Protein AF-0000000067716300 (afdb_homodimer)

Organism: Corynebacterium glutamicum (strain ATCC 13032 / DSM 20300 / JCM 1318 / BCRC 11384 / CCUG 27702 / LMG 3730 / NBRC 12168 / NCIMB 10025 / NRRL B-2784 / 534) (NCBI:txid196627)

Radius of gyration: 23.46 Å; Cα contacts (8 Å, |Δi|>4): 238; chains: 2; bounding box: 40×111×62 Å

InterPro domains:
  IPR001387 Cro/C1-type, helix-turn-helix domain [PS50943] (33-87)
  IPR001387 Cro/C1-type, helix-turn-helix domain [SM00530] (32-87)
  IPR001387 Cro/C1-type, helix-turn-helix domain [cd00093] (30-87)
  IPR010982 Lambda repressor-like, DNA-binding domain superfamily [G3DSA:1.10.260.40] (23-107)
  IPR010982 Lambda repressor-like, DNA-binding domain superfamily [SSF47413] (23-90)
  IPR050807 Transcriptional regulator/dioxygenase, bacterial-type [PTHR46797] (26-91)

Nearest PDB structures (foldseek):
  3f51-assembly1_A  TM=9.912E-01  e=2.377E-11  Corynebacterium glutamicum
  3f52-assembly1_E  TM=9.642E-01  e=1.691E-10  Corynebacterium glutamicum
  3f52-assembly1_A  TM=9.999E-01  e=1.141E-09  Corynebacterium glutamicum
  2b5a-assembly1_A  TM=9.740E-01  e=2.078E-05  [Bacillus] caldolyticus
  4i6u-assembly1_A  TM=8.929E-01  e=2.794E-04  Enterobacter sp. RFL1396

GO terms:
  GO:0000976 transcription cis-regulatory region binding (F, IPI)
  GO:0001216 DNA-binding transcription activator activity (F, IPI)
  GO:0032993 protein-DNA complex (C, IPI)
  GO:0000976 transcription cis-regulatory region binding (F, IMP)
  GO:0001216 DNA-binding transcription activator activity (F, IMP)
  GO:0032993 protein-DNA complex (C, IMP)
  GO:0045893 positive regulation of DNA-templated transcription (P, IEP)
  GO:0000976 transcription cis-regulatory region binding (F, EXP)
  GO:0001216 DNA-binding transcription activator activity (F, EXP)
  GO:0032993 protein-DNA complex (C, EXP)

Solvent-accessible surface area (backbone atoms only — not comparable to full-atom values): 11847 Å² total; per-residue (Å²): 134,83,76,76,73,70,70,72,72,65,71,74,77,73,70,73,70,78,70,48,80,62,73,45,54,35,38,34,45,10,43,29,51,46,49,53,35,55,76,69,68,48,50,66,60,56,50,14,60,66,44,72,48,51,48,66,58,48,50,34,29,34,66,30,74,36,86,74,51,43,68,54,48,48,40,45,25,51,65,68,75,43,55,62,35,58,42,35,45,49,16,22,49,52,36,47,50,51,31,50,52,46,48,57,68,74,101,134,83,76,76,72,69,69,72,71,67,70,75,77,72,72,70,71,77,69,46,81,63,74,45,53,35,38,34,44,9,44,30,51,45,50,53,36,55,76,69,68,50,49,66,60,58,49,14,58,67,44,72,48,52,48,66,58,48,51,35,28,36,67,30,75,36,84,74,51,45,68,54,49,49,40,46,25,51,65,68,74,42,55,62,34,58,42,36,46,49,16,23,50,50,38,47,50,52,30,50,54,46,48,56,68,74,99

Structure (mmCIF, N/CA/C/O backbone):
data_AF-0000000067716300-model_v1
#
loop_
_entity.id
_entity.type
_entity.pdbx_description
1 polymer 'Predicted transcriptional regulators'
#
loop_
_atom_site.group_PDB
_atom_site.id
_atom_site.type_symbol
_atom_site.label_atom_id
_atom_site.label_alt_id
_atom_site.label_comp_id
_atom_site.label_asym_id
_atom_site.label_entity_id
_atom_site.label_seq_id
_atom_site.pdbx_PDB_ins_code
_atom_site.Cartn_x
_atom_site.Cartn_y
_atom_site.Cartn_z
_atom_site.occupancy
_atom_site.B_iso_or_equiv
_atom_site.auth_seq_id
_atom_site.auth_comp_id
_atom_site.auth_asym_id
_atom_site.auth_atom_id
_atom_site.pdbx_PDB_model_num
ATOM 1 N N . MET A 1 1 ? -2.488 -65.125 -6.297 1 41.66 1 MET A N 1
ATOM 2 C CA . MET A 1 1 ? -2.256 -64.25 -5.191 1 41.66 1 MET A CA 1
ATOM 3 C C . MET A 1 1 ? -2.275 -62.781 -5.676 1 41.66 1 MET A C 1
ATOM 5 O O . MET A 1 1 ? -1.322 -62.312 -6.305 1 41.66 1 MET A O 1
ATOM 9 N N . VAL A 1 2 ? -3.434 -62.312 -6.176 1 49.03 2 VAL A N 1
ATOM 10 C CA . VAL A 1 2 ? -3.68 -61.031 -6.844 1 49.03 2 VAL A CA 1
ATOM 11 C C . VAL A 1 2 ? -3.488 -59.875 -5.859 1 49.03 2 VAL A C 1
ATOM 13 O O . VAL A 1 2 ? -4.086 -59.875 -4.781 1 49.03 2 VAL A O 1
ATOM 16 N N . THR A 1 3 ? -2.234 -59.375 -5.676 1 48.78 3 THR A N 1
ATOM 17 C CA . THR A 1 3 ? -1.93 -58.188 -4.883 1 48.78 3 THR A CA 1
ATOM 18 C C . THR A 1 3 ? -2.789 -57 -5.324 1 48.78 3 THR A C 1
ATOM 20 O O . THR A 1 3 ? -2.773 -56.625 -6.496 1 48.78 3 THR A O 1
ATOM 23 N N . TYR A 1 4 ? -4.039 -56.812 -4.68 1 49.25 4 TYR A N 1
ATOM 24 C CA . TYR A 1 4 ? -4.797 -55.594 -4.836 1 49.25 4 TYR A CA 1
ATOM 25 C C . TYR A 1 4 ? -3.938 -54.375 -4.508 1 49.25 4 TYR A C 1
ATOM 27 O O . TYR A 1 4 ? -3.529 -54.188 -3.359 1 49.25 4 TYR A O 1
ATOM 35 N N . THR A 1 5 ? -2.977 -54.062 -5.391 1 50.53 5 THR A N 1
ATOM 36 C CA . THR A 1 5 ? -2.373 -52.75 -5.211 1 50.53 5 THR A CA 1
ATOM 37 C C . THR A 1 5 ? -3.449 -51.688 -4.992 1 50.53 5 THR A C 1
ATOM 39 O O . THR A 1 5 ? -4.227 -51.375 -5.898 1 50.53 5 THR A O 1
ATOM 42 N N . THR A 1 6 ? -4.133 -51.719 -3.877 1 45.16 6 THR A N 1
ATOM 43 C CA . THR A 1 6 ? -4.957 -50.594 -3.516 1 45.16 6 THR A CA 1
ATOM 44 C C . THR A 1 6 ? -4.23 -49.281 -3.818 1 45.16 6 THR A C 1
ATOM 46 O O . THR A 1 6 ? -3.156 -49 -3.27 1 45.16 6 THR A O 1
ATOM 49 N N . LEU A 1 7 ? -4.164 -48.906 -5.105 1 42.69 7 LEU A N 1
ATOM 50 C CA . LEU A 1 7 ? -3.822 -47.5 -5.375 1 42.69 7 LEU A CA 1
ATOM 51 C C . LEU A 1 7 ? -4.477 -46.562 -4.359 1 42.69 7 LEU A C 1
ATOM 53 O O . LEU A 1 7 ? -5.703 -46.531 -4.238 1 42.69 7 LEU A O 1
ATOM 57 N N . LEU A 1 8 ? -3.959 -46.562 -3.158 1 46.16 8 LEU A N 1
ATOM 58 C CA . LEU A 1 8 ? -4.371 -45.469 -2.289 1 46.16 8 LEU A CA 1
ATOM 59 C C . LEU A 1 8 ? -4.598 -44.188 -3.092 1 46.16 8 LEU A C 1
ATOM 61 O O . LEU A 1 8 ? -3.658 -43.656 -3.682 1 46.16 8 LEU A O 1
ATOM 65 N N . ASP A 1 9 ? -5.691 -44.094 -3.879 1 46.31 9 ASP A N 1
ATOM 66 C CA . ASP A 1 9 ? -6.113 -42.75 -4.332 1 46.31 9 ASP A CA 1
ATOM 67 C C . ASP A 1 9 ? -5.715 -41.688 -3.33 1 46.31 9 ASP A C 1
ATOM 69 O O . ASP A 1 9 ? -6.148 -41.719 -2.176 1 46.31 9 ASP A O 1
ATOM 73 N N . LYS A 1 10 ? -4.469 -41.281 -3.254 1 50.94 10 LYS A N 1
ATOM 74 C CA . LYS A 1 10 ? -4.176 -40.062 -2.504 1 50.94 10 LYS A CA 1
ATOM 75 C C . LYS A 1 10 ? -5.348 -39.094 -2.559 1 50.94 10 LYS A C 1
ATOM 77 O O . LYS A 1 10 ? -5.812 -38.719 -3.643 1 50.94 10 LYS A O 1
ATOM 82 N N . PRO A 1 11 ? -6.227 -38.969 -1.514 1 44 11 PRO A N 1
ATOM 83 C CA . PRO A 1 11 ? -7.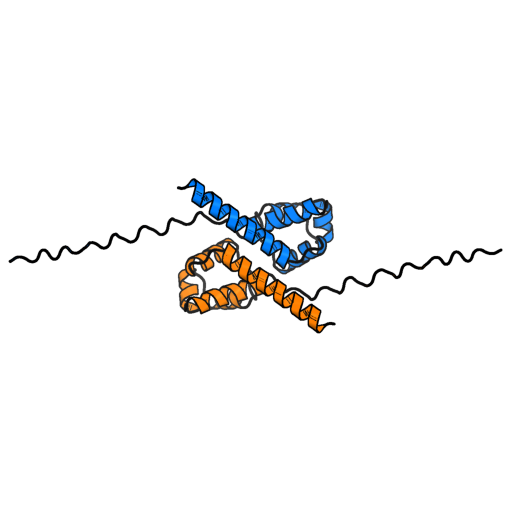223 -37.906 -1.608 1 44 11 PRO A CA 1
ATOM 84 C C . PRO A 1 11 ? -6.699 -36.656 -2.336 1 44 11 PRO A C 1
ATOM 86 O O . PRO A 1 11 ? -5.488 -36.438 -2.354 1 44 11 PRO A O 1
ATOM 89 N N . ILE A 1 12 ? -7.188 -36.344 -3.564 1 44.22 12 ILE A N 1
ATOM 90 C CA . ILE A 1 12 ? -7.023 -35 -4.082 1 44.22 12 ILE A CA 1
ATOM 91 C C . ILE A 1 12 ? -6.824 -34.031 -2.922 1 44.22 12 ILE A C 1
ATOM 93 O O . ILE A 1 12 ? -7.625 -34 -1.984 1 44.22 12 ILE A O 1
ATOM 97 N N . SER A 1 13 ? -5.66 -33.812 -2.414 1 44.62 13 SER A N 1
ATOM 98 C CA . SER A 1 13 ? -5.387 -32.688 -1.53 1 44.62 13 SER A CA 1
ATOM 99 C C . SER A 1 13 ? -6.492 -31.656 -1.615 1 44.62 13 SER A C 1
ATOM 101 O O . SER A 1 13 ? -6.82 -31.172 -2.703 1 44.62 13 SER A O 1
ATOM 103 N N . GLU A 1 14 ? -7.566 -31.594 -0.8 1 44.59 14 GLU A N 1
ATOM 104 C CA . GLU A 1 14 ? -8.586 -30.594 -0.514 1 44.59 14 GLU A CA 1
ATOM 105 C C . GLU A 1 14 ? -8.156 -29.219 -1.012 1 44.59 14 GLU A C 1
ATOM 107 O O . GLU A 1 14 ? -7.012 -28.812 -0.827 1 44.59 14 GLU A O 1
ATOM 112 N N . SER A 1 15 ? -8.734 -28.484 -2.092 1 48 15 SER A N 1
ATOM 113 C CA . SER A 1 15 ? -8.719 -27.125 -2.594 1 48 15 SER A CA 1
ATOM 114 C C . SER A 1 15 ? -8.281 -26.141 -1.511 1 48 15 SER A C 1
ATOM 116 O O . SER A 1 15 ? -8.836 -26.141 -0.411 1 48 15 SER A O 1
ATOM 118 N N . ALA A 1 16 ? -6.996 -25.922 -1.289 1 52 16 ALA A N 1
ATOM 119 C CA . ALA A 1 16 ? -6.691 -24.828 -0.364 1 52 16 ALA A CA 1
ATOM 120 C C . ALA A 1 16 ? -7.871 -23.875 -0.234 1 52 16 ALA A C 1
ATOM 122 O O . ALA A 1 16 ? -8.539 -23.562 -1.223 1 52 16 ALA A O 1
ATOM 123 N N . PRO A 1 17 ? -8.734 -23.984 0.823 1 52.94 17 PRO A N 1
ATOM 124 C CA . PRO A 1 17 ? -9.891 -23.094 0.961 1 52.94 17 PRO A CA 1
ATOM 125 C C . PRO A 1 17 ? -9.695 -21.766 0.24 1 52.94 17 PRO A C 1
ATOM 127 O O . PRO A 1 17 ? -8.586 -21.219 0.224 1 52.94 17 PRO A O 1
ATOM 130 N N . ARG A 1 18 ? -10.469 -21.641 -0.858 1 56.94 18 ARG A N 1
ATOM 131 C CA . ARG A 1 18 ? -10.477 -20.344 -1.548 1 56.94 18 ARG A CA 1
ATOM 132 C C . ARG A 1 18 ? -10.328 -19.203 -0.559 1 56.94 18 ARG A C 1
ATOM 134 O O . ARG A 1 18 ? -11.07 -19.125 0.427 1 56.94 18 ARG A O 1
ATOM 141 N N . LYS A 1 19 ? -9.156 -18.844 -0.363 1 68.62 19 LYS A N 1
ATOM 142 C CA . LYS A 1 19 ? -8.93 -17.734 0.548 1 68.62 19 LYS A CA 1
ATOM 143 C C . LYS A 1 19 ? -9.906 -16.594 0.265 1 68.62 19 LYS A C 1
ATOM 145 O O . LYS A 1 19 ? -10.219 -16.297 -0.893 1 68.62 19 LYS A O 1
ATOM 150 N N . ALA A 1 20 ? -10.742 -16.203 1.208 1 73.12 20 ALA A N 1
ATOM 151 C CA . ALA A 1 20 ? -11.656 -15.062 1.098 1 73.12 20 ALA A CA 1
ATOM 152 C C . ALA A 1 20 ? -11.023 -13.93 0.293 1 73.12 20 ALA A C 1
ATOM 154 O O . ALA A 1 20 ? -9.805 -13.727 0.335 1 73.12 20 ALA A O 1
ATOM 155 N N . PRO A 1 21 ? -11.844 -13.352 -0.506 1 83.19 21 PRO A N 1
ATOM 156 C CA . PRO A 1 21 ? -11.297 -12.242 -1.289 1 83.19 21 PRO A CA 1
ATOM 157 C C . PRO A 1 21 ? -10.734 -11.125 -0.414 1 83.19 21 PRO A C 1
ATOM 159 O O . PRO A 1 21 ? -11.367 -10.727 0.565 1 83.19 21 PRO A O 1
ATOM 162 N N . GLU A 1 22 ? -9.602 -10.852 -0.513 1 89.38 22 GLU A N 1
ATOM 163 C CA . GLU A 1 22 ? -8.961 -9.727 0.166 1 89.38 22 GLU A CA 1
ATOM 164 C C . GLU A 1 22 ? -9.391 -8.398 -0.442 1 89.38 22 GLU A C 1
ATOM 166 O O . GLU A 1 22 ? -9.594 -8.297 -1.654 1 89.38 22 GLU A O 1
ATOM 171 N N . PRO A 1 23 ? -9.57 -7.406 0.44 1 93.56 23 PRO A N 1
ATOM 172 C CA . PRO A 1 23 ? -9.844 -6.082 -0.122 1 93.56 23 PRO A CA 1
ATOM 173 C C . PRO A 1 23 ? -8.727 -5.594 -1.044 1 93.56 23 PRO A C 1
ATOM 175 O O . PRO A 1 23 ? -7.574 -6.004 -0.896 1 93.56 23 PRO A O 1
ATOM 178 N N . LEU A 1 24 ? -9.141 -4.762 -1.938 1 96.88 24 LEU A N 1
ATOM 179 C CA . LEU A 1 24 ? -8.133 -4.098 -2.762 1 96.88 24 LEU A CA 1
ATOM 180 C C . LEU A 1 24 ? -7.328 -3.1 -1.938 1 96.88 24 LEU A C 1
ATOM 182 O O . LEU A 1 24 ? -7.844 -2.518 -0.982 1 96.88 24 LEU A O 1
ATOM 186 N N . LEU A 1 25 ? -6.137 -2.873 -2.369 1 98.19 25 LEU A N 1
ATOM 187 C CA . LEU A 1 25 ? -5.258 -1.983 -1.62 1 98.19 25 LEU A CA 1
ATOM 188 C C . LEU A 1 25 ? -5.875 -0.597 -1.479 1 98.19 25 LEU A C 1
ATOM 190 O O . LEU A 1 25 ? -5.848 -0.008 -0.396 1 98.19 25 LEU A O 1
ATOM 194 N N . ARG A 1 26 ? -6.5 -0.095 -2.557 1 98.44 26 ARG A N 1
ATOM 195 C CA . ARG A 1 26 ? -7.031 1.263 -2.494 1 98.44 26 ARG A CA 1
ATOM 196 C C . ARG A 1 26 ? -8.148 1.367 -1.457 1 98.44 26 ARG A C 1
ATOM 198 O O . ARG A 1 26 ? -8.297 2.402 -0.805 1 98.44 26 ARG A O 1
ATOM 205 N N . GLU A 1 27 ? -8.844 0.312 -1.271 1 98.25 27 GLU A N 1
ATOM 206 C CA . GLU A 1 27 ? -9.906 0.302 -0.272 1 98.25 27 GLU A CA 1
ATOM 207 C C . GLU A 1 27 ? -9.336 0.332 1.143 1 98.25 27 GLU A C 1
ATOM 209 O O . GLU A 1 27 ? -9.805 1.099 1.989 1 98.25 27 GLU A O 1
ATOM 214 N N . ALA A 1 28 ? -8.359 -0.506 1.361 1 98.25 28 ALA A N 1
ATOM 215 C CA . ALA A 1 28 ? -7.738 -0.567 2.68 1 98.25 28 ALA A CA 1
ATOM 216 C C . ALA A 1 28 ? -7.012 0.736 3.004 1 98.25 28 ALA A C 1
ATOM 218 O O . ALA A 1 28 ? -7.09 1.234 4.129 1 98.25 28 ALA A O 1
ATOM 219 N N . LEU A 1 29 ? -6.297 1.283 2.021 1 98.56 29 LEU A N 1
ATOM 220 C CA . LEU A 1 29 ? -5.602 2.553 2.213 1 98.56 29 LEU A CA 1
ATOM 221 C C . LEU A 1 29 ? -6.594 3.678 2.49 1 98.56 29 LEU A C 1
ATOM 223 O O . LEU A 1 29 ? -6.379 4.492 3.393 1 98.56 29 LEU A O 1
ATOM 227 N N . GLY A 1 30 ? -7.625 3.709 1.668 1 98.69 30 GLY A N 1
ATOM 228 C CA . GLY A 1 30 ? -8.641 4.727 1.873 1 98.69 30 GLY A CA 1
ATOM 229 C C . GLY A 1 30 ? -9.25 4.691 3.262 1 98.69 30 GLY A C 1
ATOM 230 O O . GLY A 1 30 ? -9.391 5.73 3.91 1 98.69 30 GLY A O 1
ATOM 231 N N . ALA A 1 31 ? -9.555 3.531 3.703 1 98.38 31 ALA A N 1
ATOM 232 C CA . ALA A 1 31 ? -10.141 3.361 5.031 1 98.38 31 ALA A CA 1
ATOM 233 C C . ALA A 1 31 ? -9.164 3.793 6.121 1 98.38 31 ALA A C 1
ATOM 235 O O . ALA A 1 31 ? -9.562 4.414 7.109 1 98.38 31 ALA A O 1
ATOM 236 N N . ALA A 1 32 ? -7.922 3.434 5.953 1 98.56 32 ALA A N 1
ATOM 237 C CA . ALA A 1 32 ? -6.902 3.834 6.918 1 98.56 32 ALA A CA 1
ATOM 238 C C . ALA A 1 32 ? -6.766 5.352 6.973 1 98.56 32 ALA A C 1
ATOM 240 O O . ALA A 1 32 ? -6.699 5.938 8.055 1 98.56 32 ALA A O 1
ATOM 241 N N . LEU A 1 33 ? -6.742 5.973 5.809 1 98.75 33 LEU A N 1
ATOM 242 C CA . LEU A 1 33 ? -6.641 7.43 5.762 1 98.75 33 LEU A CA 1
ATOM 243 C C . LEU A 1 33 ? -7.828 8.078 6.461 1 98.75 33 LEU A C 1
ATOM 245 O O . LEU A 1 33 ? -7.66 9.031 7.227 1 98.75 33 LEU A O 1
ATOM 249 N N . ARG A 1 34 ? -8.93 7.555 6.18 1 98.62 34 ARG A N 1
ATOM 250 C CA . ARG A 1 34 ? -10.133 8.062 6.828 1 98.62 34 ARG A CA 1
ATOM 251 C C . ARG A 1 34 ? -10.039 7.934 8.344 1 98.62 34 ARG A C 1
ATOM 253 O O . ARG A 1 34 ? -10.398 8.852 9.078 1 98.62 34 ARG A O 1
ATOM 260 N N . SER A 1 35 ? -9.602 6.809 8.812 1 98.5 35 SER A N 1
ATOM 261 C CA . SER A 1 35 ? -9.461 6.566 10.242 1 98.5 35 SER A CA 1
ATOM 262 C C . SER A 1 35 ? -8.484 7.555 10.875 1 98.5 35 SER A C 1
ATOM 264 O O . SER A 1 35 ? -8.766 8.125 11.93 1 98.5 35 SER A O 1
ATOM 266 N N . PHE A 1 36 ? -7.34 7.73 10.234 1 98.5 36 PHE A N 1
ATOM 267 C CA . PHE A 1 36 ? -6.352 8.672 10.742 1 98.5 36 PHE A CA 1
ATOM 268 C C . PHE A 1 36 ? -6.918 10.086 10.781 1 98.5 36 PHE A C 1
ATOM 270 O O . PHE A 1 36 ? -6.723 10.812 11.758 1 98.5 36 PHE A O 1
ATOM 277 N N . ARG A 1 37 ? -7.539 10.43 9.664 1 98.69 37 ARG A N 1
ATOM 278 C CA . ARG A 1 37 ? -8.141 11.758 9.625 1 98.69 37 ARG A CA 1
ATOM 279 C C . ARG A 1 37 ? -9.125 11.953 10.773 1 98.69 37 ARG A C 1
ATOM 281 O O . ARG A 1 37 ? -9.094 12.969 11.469 1 98.69 37 ARG A O 1
ATOM 288 N N . ALA A 1 38 ? -10 11.008 11 1 98.44 38 ALA A N 1
ATOM 289 C CA . ALA A 1 38 ? -11.016 11.055 12.047 1 98.44 38 ALA A CA 1
ATOM 290 C C . ALA A 1 38 ? -10.383 11.109 13.43 1 98.44 38 ALA A C 1
ATOM 292 O O . ALA A 1 38 ? -10.812 11.898 14.281 1 98.44 38 ALA A O 1
ATOM 293 N N . ASP A 1 39 ? -9.383 10.336 13.664 1 97.69 39 ASP A N 1
ATOM 294 C CA . ASP A 1 39 ? -8.703 10.258 14.953 1 97.69 39 ASP A CA 1
ATOM 295 C C . ASP A 1 39 ? -8.055 11.594 15.312 1 97.69 39 ASP A C 1
ATOM 297 O O . ASP A 1 39 ? -7.934 11.93 16.5 1 97.69 39 ASP A O 1
ATOM 301 N N . LYS A 1 40 ? -7.688 12.305 14.297 1 97 40 LYS A N 1
ATOM 302 C CA . LYS A 1 40 ? -6.996 13.578 14.508 1 97 40 LYS A CA 1
ATOM 303 C C . LYS A 1 40 ? -7.984 14.734 14.57 1 97 40 LYS A C 1
ATOM 305 O O . LYS A 1 40 ? -7.59 15.883 14.797 1 97 40 LYS A O 1
ATOM 310 N N . GLY A 1 41 ? -9.227 14.461 14.227 1 97.94 41 GLY A N 1
ATOM 311 C CA . GLY A 1 41 ? -10.25 15.492 14.266 1 97.94 41 GLY A CA 1
ATOM 312 C C . GLY A 1 41 ? -10.164 16.453 13.094 1 97.94 41 GLY A C 1
ATOM 313 O O . GLY A 1 41 ? -10.625 17.594 13.188 1 97.94 41 GLY A O 1
ATOM 314 N N . VAL A 1 42 ? -9.594 16.078 12.062 1 98 42 VAL A N 1
ATOM 315 C CA . VAL A 1 42 ? -9.453 16.875 10.852 1 98 42 VAL A CA 1
ATOM 316 C C . VAL A 1 42 ? -10.641 16.625 9.922 1 98 42 VAL A C 1
ATOM 318 O O . VAL A 1 42 ? -11.031 15.469 9.711 1 98 42 VAL A O 1
ATOM 321 N N . THR A 1 43 ? -11.25 17.672 9.406 1 98.56 43 THR A N 1
ATOM 322 C CA . THR A 1 43 ? -12.359 17.469 8.469 1 98.56 43 THR A CA 1
ATOM 323 C C . THR A 1 43 ? -11.836 17.094 7.09 1 98.56 43 THR A C 1
ATOM 325 O O . THR A 1 43 ? -10.656 17.297 6.789 1 98.56 43 THR A O 1
ATOM 328 N N . LEU A 1 44 ? -12.719 16.531 6.273 1 98.81 44 LEU A N 1
ATOM 329 C CA . LEU A 1 44 ? -12.367 16.203 4.895 1 98.81 44 LEU A CA 1
ATOM 330 C C . LEU A 1 44 ? -11.883 17.453 4.148 1 98.81 44 LEU A C 1
ATOM 332 O O . LEU A 1 44 ? -10.891 17.391 3.42 1 98.81 44 LEU A O 1
ATOM 336 N N . ARG A 1 45 ? -12.531 18.578 4.355 1 98.69 45 ARG A N 1
ATOM 337 C CA . ARG A 1 45 ? -12.211 19.828 3.674 1 98.69 45 ARG A CA 1
ATOM 338 C C . ARG A 1 45 ? -10.844 20.359 4.102 1 98.69 45 ARG A C 1
ATOM 340 O O . ARG A 1 45 ? -10.055 20.797 3.266 1 98.69 45 ARG A O 1
ATOM 347 N N . GLU A 1 46 ? -10.586 20.312 5.383 1 98.62 46 GLU A N 1
ATOM 348 C CA . GLU A 1 46 ? -9.297 20.75 5.898 1 98.62 46 GLU A CA 1
ATOM 349 C C . GLU A 1 46 ? -8.156 19.906 5.328 1 98.62 46 GLU A C 1
ATOM 351 O O . GLU A 1 46 ? -7.129 20.453 4.91 1 98.62 46 GLU A O 1
ATOM 356 N N . LEU A 1 47 ? -8.328 18.641 5.305 1 98.69 47 LEU A N 1
ATOM 357 C CA . LEU A 1 47 ? -7.289 17.75 4.785 1 98.69 47 LEU A CA 1
ATOM 358 C C . LEU A 1 47 ? -7.102 17.953 3.287 1 98.69 47 LEU A C 1
ATOM 360 O O . LEU A 1 47 ? -5.973 17.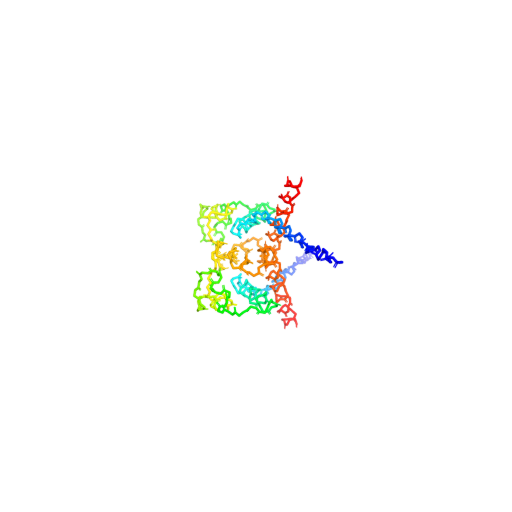953 2.791 1 98.69 47 LEU A O 1
ATOM 364 N N . ALA A 1 48 ? -8.188 18.062 2.562 1 98.75 48 ALA A N 1
ATOM 365 C CA . ALA A 1 48 ? -8.117 18.297 1.121 1 98.75 48 ALA A CA 1
ATOM 366 C C . ALA A 1 48 ? -7.316 19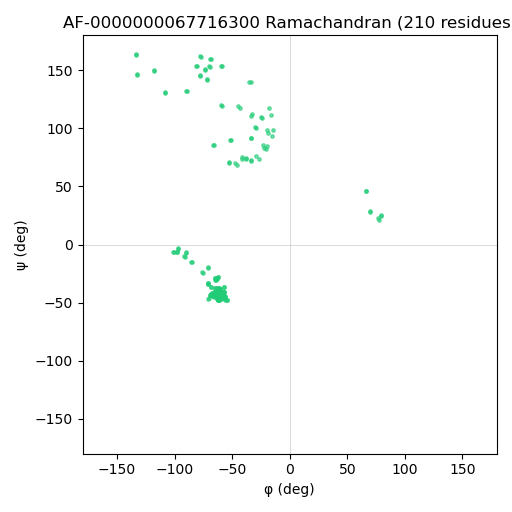.547 0.802 1 98.75 48 ALA A C 1
ATOM 368 O O . ALA A 1 48 ? -6.453 19.531 -0.078 1 98.75 48 ALA A O 1
ATOM 369 N N . GLU A 1 49 ? -7.543 20.594 1.511 1 98.44 49 GLU A N 1
ATOM 370 C CA . GLU A 1 49 ? -6.824 21.859 1.332 1 98.44 49 GLU A CA 1
ATOM 371 C C . GLU A 1 49 ? -5.34 21.688 1.64 1 98.44 49 GLU A C 1
ATOM 373 O O . GLU A 1 49 ? -4.488 22.094 0.85 1 98.44 49 GLU A O 1
ATOM 378 N N . ALA A 1 50 ? -5.047 21.047 2.703 1 97.81 50 ALA A N 1
ATOM 379 C CA . ALA A 1 50 ? -3.66 20.844 3.121 1 97.81 50 ALA A CA 1
ATOM 380 C C . ALA A 1 50 ? -2.908 19.969 2.127 1 97.81 50 ALA A C 1
ATOM 382 O O . ALA A 1 50 ? -1.69 20.094 1.972 1 97.81 50 ALA A O 1
ATOM 383 N N . SER A 1 51 ? -3.596 19.109 1.454 1 97.94 51 SER A N 1
ATOM 384 C CA . SER A 1 51 ? -2.99 18.156 0.531 1 97.94 51 SER A CA 1
ATOM 385 C C . SER A 1 51 ? -3.08 18.641 -0.91 1 97.94 51 SER A C 1
ATOM 387 O O . SER A 1 51 ? -2.684 17.938 -1.838 1 97.94 51 SER A O 1
ATOM 389 N N . ARG A 1 52 ? -3.732 19.672 -1.117 1 97.69 52 ARG A N 1
ATOM 390 C CA . ARG A 1 52 ? -3.854 20.328 -2.414 1 97.69 52 ARG A CA 1
ATOM 391 C C . ARG A 1 52 ? -4.609 19.453 -3.406 1 97.69 52 ARG A C 1
ATOM 393 O O . ARG A 1 52 ? -4.172 19.281 -4.547 1 97.69 52 ARG A O 1
ATOM 400 N N . VAL A 1 53 ? -5.73 18.891 -2.928 1 98 53 VAL A N 1
ATOM 401 C CA . VAL A 1 53 ? -6.672 18.156 -3.768 1 98 53 VAL A CA 1
ATOM 402 C C . VAL A 1 53 ? -8.102 18.609 -3.457 1 98 53 VAL A C 1
ATOM 404 O O . VAL A 1 53 ? -8.336 19.312 -2.473 1 98 53 VAL A O 1
ATOM 407 N N . SER A 1 54 ? -8.977 18.297 -4.328 1 98.44 54 SER A N 1
ATOM 408 C CA . SER A 1 54 ? -10.367 18.641 -4.074 1 98.44 54 SER A CA 1
ATOM 409 C C . SER A 1 54 ? -10.984 17.734 -3.008 1 98.44 54 SER A C 1
ATOM 411 O O . SER A 1 54 ? -10.594 16.578 -2.873 1 98.44 54 SER A O 1
ATOM 413 N N . PRO A 1 55 ? -11.992 18.266 -2.225 1 98.56 55 PRO A N 1
ATOM 414 C CA . PRO A 1 55 ? -12.703 17.406 -1.275 1 98.56 55 PRO A CA 1
ATOM 415 C C . PRO A 1 55 ? -13.352 16.188 -1.944 1 98.56 55 PRO A C 1
ATOM 417 O O . PRO A 1 55 ? -13.391 15.109 -1.354 1 98.56 55 PRO A O 1
ATOM 420 N N . GLY A 1 56 ? -13.844 16.375 -3.111 1 98.75 56 GLY A N 1
ATOM 421 C CA . GLY A 1 56 ? -14.422 15.266 -3.844 1 98.75 56 GLY A CA 1
ATOM 422 C C . GLY A 1 56 ? -13.43 14.156 -4.133 1 98.75 56 GLY A C 1
ATOM 423 O O . GLY A 1 56 ? -13.734 12.977 -3.953 1 98.75 56 GLY A O 1
ATOM 424 N N . TYR A 1 57 ? -12.297 14.523 -4.617 1 98.56 57 TYR A N 1
ATOM 425 C CA . TYR A 1 57 ? -11.25 13.547 -4.898 1 98.56 57 TYR A CA 1
ATOM 426 C C . TYR A 1 57 ? -10.836 12.812 -3.631 1 98.56 57 TYR A C 1
ATOM 428 O O . TYR A 1 57 ? -10.711 11.586 -3.631 1 98.56 57 TYR A O 1
ATOM 436 N N . LEU A 1 58 ? -10.617 13.578 -2.541 1 98.75 58 LEU A N 1
ATOM 437 C CA . LEU A 1 58 ? -10.227 12.969 -1.274 1 98.75 58 LEU A CA 1
ATOM 438 C C . LEU A 1 58 ? -11.297 12.016 -0.768 1 98.75 58 LEU A C 1
ATOM 440 O O . LEU A 1 58 ? -10.992 10.953 -0.221 1 98.75 58 LEU A O 1
ATOM 444 N N . SER A 1 59 ? -12.531 12.406 -0.939 1 98.81 59 SER A N 1
ATOM 445 C CA . SER A 1 59 ? -13.648 11.547 -0.562 1 98.81 59 SER A CA 1
ATOM 446 C C . SER A 1 59 ? -13.602 10.219 -1.314 1 98.81 59 SER A C 1
ATOM 448 O O . SER A 1 59 ? -13.773 9.156 -0.718 1 98.81 59 SER A O 1
ATOM 450 N N . GLU A 1 60 ? -13.367 10.297 -2.611 1 98.88 60 GLU A N 1
ATOM 451 C CA . GLU A 1 60 ? -13.25 9.086 -3.418 1 98.88 60 GLU A CA 1
ATOM 452 C C . GLU A 1 60 ? -12.039 8.266 -3.008 1 98.88 60 GLU A C 1
ATOM 454 O O . GLU A 1 60 ? -12.086 7.031 -3.008 1 98.88 60 GLU A O 1
ATOM 459 N N . LEU A 1 61 ? -10.984 8.898 -2.684 1 98.69 61 LEU A N 1
ATOM 460 C CA . LEU A 1 61 ? -9.789 8.227 -2.193 1 98.69 61 LEU A CA 1
ATOM 461 C C . LEU A 1 61 ? -10.07 7.473 -0.9 1 98.69 61 LEU A C 1
ATOM 463 O O . LEU A 1 61 ? -9.766 6.285 -0.788 1 98.69 61 LEU A O 1
ATOM 467 N N . GLU A 1 62 ? -10.781 8.102 0.051 1 98.81 62 GLU A N 1
ATOM 468 C CA . GLU A 1 62 ? -11.047 7.523 1.363 1 98.81 62 GLU A CA 1
ATOM 469 C C . GLU A 1 62 ? -12.031 6.363 1.264 1 98.81 62 GLU A C 1
ATOM 471 O O . GLU A 1 62 ? -12.086 5.508 2.15 1 98.81 62 GLU A O 1
ATOM 476 N N . ARG A 1 63 ? -12.758 6.363 0.173 1 98.38 63 ARG A N 1
ATOM 477 C CA . ARG A 1 63 ? -13.742 5.312 -0.042 1 98.38 63 ARG A CA 1
ATOM 478 C C . ARG A 1 63 ? -13.18 4.203 -0.927 1 98.38 63 ARG A C 1
ATOM 480 O O . ARG A 1 63 ? -13.875 3.236 -1.237 1 98.38 63 ARG A O 1
ATOM 487 N N . GLY A 1 64 ? -11.992 4.383 -1.388 1 98.5 64 GLY A N 1
ATOM 488 C CA . GLY A 1 64 ? -11.352 3.354 -2.189 1 98.5 64 GLY A CA 1
ATOM 489 C C . GLY A 1 64 ? -11.828 3.338 -3.631 1 98.5 64 GLY A C 1
ATOM 490 O O . GLY A 1 64 ? -11.758 2.307 -4.305 1 98.5 64 GLY A O 1
ATOM 491 N N . ARG A 1 65 ? -12.297 4.387 -4.133 1 98.44 65 ARG A N 1
ATOM 492 C CA . ARG A 1 65 ? -12.828 4.465 -5.488 1 98.44 65 ARG A CA 1
ATOM 493 C C . ARG A 1 65 ? -11.812 5.094 -6.438 1 98.44 65 ARG A C 1
ATOM 495 O O . ARG A 1 65 ? -12.039 5.145 -7.648 1 98.44 65 ARG A O 1
ATOM 502 N N . LYS A 1 66 ? -10.68 5.586 -5.922 1 97.94 66 LYS A N 1
ATOM 503 C CA . LYS A 1 66 ? -9.57 6.141 -6.691 1 97.94 66 LYS A CA 1
ATOM 504 C C . LYS A 1 66 ? -8.234 5.574 -6.211 1 97.94 66 LYS A C 1
ATOM 506 O O . LYS A 1 66 ? -8.062 5.301 -5.023 1 97.94 66 LYS A O 1
ATOM 511 N N . GLU A 1 67 ? -7.391 5.449 -7.215 1 98.19 67 GLU A N 1
ATOM 512 C CA . GLU A 1 67 ? -6.008 5.141 -6.855 1 98.19 67 GLU A CA 1
ATOM 513 C C . GLU A 1 67 ? -5.277 6.387 -6.367 1 98.19 67 GLU A C 1
ATOM 515 O O . GLU A 1 67 ? -5.531 7.492 -6.852 1 98.19 67 GLU A O 1
ATOM 520 N N . VAL A 1 68 ? -4.414 6.172 -5.441 1 98 68 VAL A N 1
ATOM 521 C CA . VAL A 1 68 ? -3.582 7.273 -4.961 1 98 68 VAL A CA 1
ATOM 522 C C . VAL A 1 68 ? -2.145 7.082 -5.441 1 98 68 VAL A C 1
ATOM 524 O O . VAL A 1 68 ? -1.612 5.969 -5.402 1 98 68 VAL A O 1
ATOM 527 N N . SER A 1 69 ? -1.603 8.148 -6.008 1 97.88 69 SER A N 1
ATOM 528 C CA . SER A 1 69 ? -0.185 8.047 -6.336 1 97.88 69 SER A CA 1
ATOM 529 C C . SER A 1 69 ? 0.675 8 -5.078 1 97.88 69 SER A C 1
ATOM 531 O O . SER A 1 69 ? 0.25 8.453 -4.012 1 97.88 69 SER A O 1
ATOM 533 N N . SER A 1 70 ? 1.862 7.516 -5.238 1 98.44 70 SER A N 1
ATOM 534 C CA . SER A 1 70 ? 2.793 7.457 -4.117 1 98.44 70 SER A CA 1
ATOM 535 C C . SER A 1 70 ? 3.105 8.852 -3.586 1 98.44 70 SER A C 1
ATOM 537 O O . SER A 1 70 ? 3.201 9.055 -2.373 1 98.44 70 SER A O 1
ATOM 539 N N . GLU A 1 71 ? 3.207 9.82 -4.469 1 98 71 GLU A N 1
ATOM 540 C CA . GLU A 1 71 ? 3.496 11.195 -4.051 1 98 71 GLU A CA 1
ATOM 541 C C . GLU A 1 71 ? 2.314 11.805 -3.307 1 98 71 GLU A C 1
ATOM 543 O O . GLU A 1 71 ? 2.496 12.477 -2.289 1 98 71 GLU A O 1
ATOM 548 N N . LEU A 1 72 ? 1.173 11.578 -3.812 1 98.06 72 LEU A N 1
ATOM 549 C CA . LEU A 1 72 ? -0.006 12.133 -3.156 1 98.06 72 LEU A CA 1
ATOM 550 C C . LEU A 1 72 ? -0.23 11.477 -1.797 1 98.06 72 LEU A C 1
ATOM 552 O O . LEU A 1 72 ? -0.584 12.148 -0.828 1 98.06 72 LEU A O 1
ATOM 556 N N . LEU A 1 73 ? -0.066 10.195 -1.719 1 98.44 73 LEU A N 1
ATOM 557 C CA . LEU A 1 73 ? -0.177 9.516 -0.432 1 98.44 73 LEU A CA 1
ATOM 558 C C . LEU A 1 73 ? 0.761 10.141 0.595 1 98.44 73 LEU A C 1
ATOM 560 O O . LEU A 1 73 ? 0.357 10.406 1.728 1 98.44 73 LEU A O 1
ATOM 564 N N . ALA A 1 74 ? 1.975 10.328 0.187 1 97.5 74 ALA A N 1
ATOM 565 C CA . ALA A 1 74 ? 2.951 10.953 1.075 1 97.5 74 ALA A CA 1
ATOM 566 C C . ALA A 1 74 ? 2.477 12.328 1.531 1 97.5 74 ALA A C 1
ATOM 568 O O . ALA A 1 74 ? 2.596 12.68 2.709 1 97.5 74 ALA A O 1
ATOM 569 N N . SER A 1 75 ? 1.9 13.055 0.612 1 97.69 75 SER A N 1
ATOM 570 C CA . SER A 1 75 ? 1.416 14.398 0.915 1 97.69 75 SER A CA 1
ATOM 571 C C . SER A 1 75 ? 0.26 14.359 1.909 1 97.69 75 SER A C 1
ATOM 573 O O . SER A 1 75 ? 0.236 15.125 2.873 1 97.69 75 SER A O 1
ATOM 575 N N . VAL A 1 76 ? -0.633 13.461 1.674 1 98.25 76 VAL A N 1
ATOM 576 C CA . VAL A 1 76 ? -1.8 13.336 2.541 1 98.25 76 VAL A CA 1
ATOM 577 C C . VAL A 1 76 ? -1.361 12.891 3.934 1 98.25 76 VAL A C 1
ATOM 579 O O . VAL A 1 76 ? -1.833 13.422 4.941 1 98.25 76 VAL A O 1
ATOM 582 N N . CYS A 1 77 ? -0.481 11.961 3.982 1 97.75 77 CYS A N 1
ATOM 583 C CA . CYS A 1 77 ? 0.027 11.492 5.266 1 97.75 77 CYS A CA 1
ATOM 584 C C . CYS A 1 77 ? 0.745 12.609 6.012 1 97.75 77 CYS A C 1
ATOM 586 O O . CYS A 1 77 ? 0.57 12.758 7.223 1 97.75 77 CYS A O 1
ATOM 588 N N . HIS A 1 78 ? 1.513 13.352 5.262 1 96.06 78 HIS A N 1
ATOM 5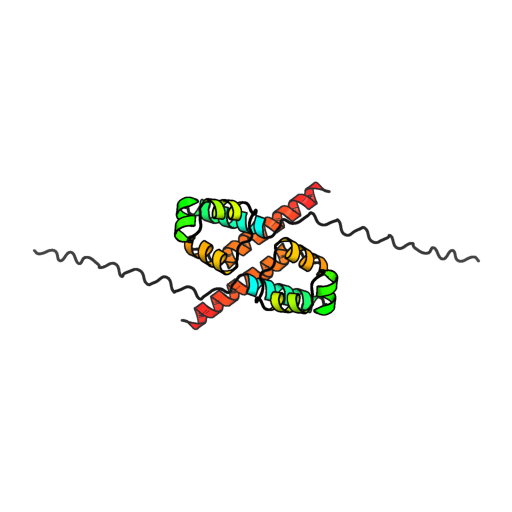89 C CA . HIS A 1 78 ? 2.203 14.484 5.855 1 96.06 78 HIS A CA 1
ATOM 590 C C . HIS A 1 78 ? 1.215 15.477 6.465 1 96.06 78 HIS A C 1
ATOM 592 O O . HIS A 1 78 ? 1.398 15.922 7.598 1 96.06 78 HIS A O 1
ATOM 598 N N . ALA A 1 79 ? 0.198 15.742 5.75 1 97.5 79 ALA A N 1
ATOM 599 C CA . ALA A 1 79 ? -0.821 16.672 6.219 1 97.5 79 ALA A CA 1
ATOM 600 C C . ALA A 1 79 ? -1.497 16.172 7.484 1 97.5 79 ALA A C 1
ATOM 602 O O . ALA A 1 79 ? -1.939 16.953 8.32 1 97.5 79 ALA A O 1
ATOM 603 N N . LEU A 1 80 ? -1.554 14.867 7.676 1 97.19 80 LEU A N 1
ATOM 604 C CA . LEU A 1 80 ? -2.195 14.25 8.828 1 97.19 80 LEU A CA 1
ATOM 605 C C . LEU A 1 80 ? -1.201 14.07 9.969 1 97.19 80 LEU A C 1
ATOM 607 O O . LEU A 1 80 ? -1.563 13.578 11.047 1 97.19 80 LEU A O 1
ATOM 611 N N . GLY A 1 81 ? 0.083 14.367 9.695 1 95 81 GLY A N 1
ATOM 612 C CA . GLY A 1 81 ? 1.106 14.148 10.703 1 95 81 GLY A CA 1
ATOM 613 C C . GLY A 1 81 ? 1.376 12.68 10.961 1 95 81 GLY A C 1
ATOM 614 O O . GLY A 1 81 ? 1.708 12.289 12.086 1 95 81 GLY A O 1
ATOM 615 N N . ALA A 1 82 ? 1.154 11.883 9.977 1 95.69 82 ALA A N 1
ATOM 616 C CA . ALA A 1 82 ? 1.378 10.445 10.047 1 95.69 82 ALA A CA 1
ATOM 617 C C . ALA A 1 82 ? 2.441 10 9.047 1 95.69 82 ALA A C 1
ATOM 619 O O . ALA A 1 82 ? 2.645 10.648 8.023 1 95.69 82 ALA A O 1
ATOM 620 N N . SER A 1 83 ? 3.146 8.953 9.398 1 95.81 83 SER A N 1
ATOM 621 C CA . SER A 1 83 ? 4.043 8.367 8.414 1 95.81 83 SER A CA 1
ATOM 622 C C . SER A 1 83 ? 3.289 7.449 7.457 1 95.81 83 SER A C 1
ATOM 624 O O . SER A 1 83 ? 2.262 6.871 7.82 1 95.81 83 SER A O 1
ATOM 626 N N . VAL A 1 84 ? 3.762 7.266 6.289 1 97.62 84 VAL A N 1
ATOM 627 C CA . VAL A 1 84 ? 3.182 6.32 5.34 1 97.62 84 VAL A CA 1
ATOM 628 C C . VAL A 1 84 ? 3.232 4.91 5.918 1 97.62 84 VAL A C 1
ATOM 630 O O . VAL A 1 84 ? 2.279 4.137 5.777 1 97.62 84 VAL A O 1
ATOM 633 N N . ALA A 1 85 ? 4.285 4.629 6.582 1 97.25 85 ALA A N 1
ATOM 634 C CA . ALA A 1 85 ? 4.438 3.316 7.203 1 97.25 85 ALA A CA 1
ATOM 635 C C . ALA A 1 85 ? 3.305 3.037 8.188 1 97.25 85 ALA A C 1
ATOM 637 O O . ALA A 1 85 ? 2.732 1.945 8.188 1 97.25 85 ALA A O 1
ATOM 638 N N . ASP A 1 86 ? 2.932 4.023 8.969 1 96.06 86 ASP A N 1
ATOM 639 C CA . ASP A 1 86 ? 1.852 3.855 9.938 1 96.06 86 ASP A CA 1
ATOM 640 C C . ASP A 1 86 ? 0.521 3.592 9.234 1 96.06 86 ASP A C 1
ATOM 642 O O . ASP A 1 86 ? -0.256 2.738 9.672 1 96.06 86 ASP A O 1
ATOM 646 N N . VAL A 1 87 ? 0.314 4.32 8.234 1 98.12 87 VAL A N 1
ATOM 647 C CA . VAL A 1 87 ? -0.925 4.16 7.48 1 98.12 87 VAL A CA 1
ATOM 648 C C . VAL A 1 87 ? -0.973 2.771 6.848 1 98.12 87 VAL A C 1
ATOM 650 O O . VAL A 1 87 ? -2.016 2.113 6.859 1 98.12 87 VAL A O 1
ATOM 653 N N . LEU A 1 88 ? 0.156 2.287 6.312 1 98.25 88 LEU A N 1
ATOM 654 C CA . LEU A 1 88 ? 0.237 0.965 5.703 1 98.25 88 LEU A CA 1
ATOM 655 C C . LEU A 1 88 ? 0.005 -0.128 6.738 1 98.25 88 LEU A C 1
ATOM 657 O O . LEU A 1 88 ? -0.635 -1.141 6.449 1 98.25 88 LEU A O 1
ATOM 661 N N . ILE A 1 89 ? 0.561 0.047 7.895 1 97.25 89 ILE A N 1
ATOM 662 C CA . ILE A 1 89 ? 0.384 -0.928 8.961 1 97.25 89 ILE A CA 1
ATOM 663 C C . ILE A 1 89 ? -1.099 -1.05 9.312 1 97.25 89 ILE A C 1
ATOM 665 O O . ILE A 1 89 ? -1.619 -2.158 9.453 1 97.25 89 ILE A O 1
ATOM 669 N N . GLU A 1 90 ? -1.714 0.093 9.43 1 97.5 90 GLU A N 1
ATOM 670 C CA . GLU A 1 90 ? -3.15 0.085 9.695 1 97.5 90 GLU A CA 1
ATOM 671 C C . GLU A 1 90 ? -3.916 -0.606 8.57 1 97.5 90 GLU A C 1
ATOM 673 O O . GLU A 1 90 ? -4.805 -1.42 8.828 1 97.5 90 GLU A O 1
ATOM 678 N N . ALA A 1 91 ? -3.582 -0.314 7.359 1 98.19 91 ALA A N 1
ATOM 679 C CA . ALA A 1 91 ? -4.242 -0.903 6.199 1 98.19 91 ALA A CA 1
ATOM 680 C C . ALA A 1 91 ? -4.043 -2.416 6.164 1 98.19 91 ALA A C 1
ATOM 682 O O . ALA A 1 91 ? -5 -3.17 5.977 1 98.19 91 ALA A O 1
ATOM 683 N N . ALA A 1 92 ? -2.814 -2.838 6.359 1 97.31 92 ALA A N 1
ATOM 684 C CA . ALA A 1 92 ? -2.496 -4.262 6.344 1 97.31 92 ALA A CA 1
ATOM 685 C C . ALA A 1 92 ? -3.248 -5.004 7.449 1 97.31 92 ALA A C 1
ATOM 687 O O . ALA A 1 92 ? -3.75 -6.109 7.23 1 97.31 92 ALA A O 1
ATOM 688 N N . GLY A 1 93 ? -3.262 -4.383 8.562 1 95.56 93 GLY A N 1
ATOM 689 C CA . GLY A 1 93 ? -3.992 -4.969 9.672 1 95.56 93 GLY A CA 1
ATOM 690 C C . GLY A 1 93 ? -5.469 -5.152 9.383 1 95.56 93 GLY A C 1
ATOM 691 O O . GLY A 1 93 ? -6.039 -6.203 9.688 1 95.56 93 GLY A O 1
ATOM 692 N N . SER A 1 94 ? -6.031 -4.164 8.859 1 94.19 94 SER A N 1
ATOM 693 C CA . SER A 1 94 ? -7.449 -4.23 8.531 1 94.19 94 SER A CA 1
ATOM 694 C C . SER A 1 94 ? -7.723 -5.305 7.484 1 94.19 94 SER A C 1
ATOM 696 O O . SER A 1 94 ? -8.711 -6.035 7.578 1 94.19 94 SER A O 1
ATOM 698 N N . MET A 1 95 ? -6.867 -5.41 6.523 1 95 95 MET A N 1
ATOM 699 C CA . MET A 1 95 ? -7.012 -6.426 5.48 1 95 95 MET A CA 1
ATOM 700 C C . MET A 1 95 ? -6.918 -7.828 6.074 1 95 95 MET A C 1
ATOM 702 O O . MET A 1 95 ? -7.707 -8.711 5.723 1 95 95 MET A O 1
ATOM 706 N N . ALA A 1 96 ? -5.973 -7.992 6.918 1 91.69 96 ALA A N 1
ATOM 707 C CA . ALA A 1 96 ? -5.758 -9.305 7.527 1 91.69 96 ALA A CA 1
ATOM 708 C C . ALA A 1 96 ? -6.949 -9.703 8.398 1 91.69 96 ALA A C 1
ATOM 710 O O . ALA A 1 96 ? -7.359 -10.867 8.398 1 91.69 96 ALA A O 1
ATOM 711 N N . LEU A 1 97 ? -7.445 -8.781 9.086 1 90.5 97 LEU A N 1
ATOM 712 C CA . LEU A 1 97 ? -8.594 -9.031 9.953 1 90.5 97 LEU A CA 1
ATOM 713 C C . LEU A 1 97 ? -9.828 -9.383 9.133 1 90.5 97 LEU A C 1
ATOM 715 O O . LEU A 1 97 ? -10.578 -10.297 9.492 1 90.5 97 LEU A O 1
ATOM 719 N N . GLN A 1 98 ? -10 -8.633 8.109 1 89.69 98 GLN A N 1
ATOM 720 C CA . GLN A 1 98 ? -11.156 -8.898 7.262 1 89.69 98 GLN A CA 1
ATOM 721 C C . GLN A 1 98 ? -11.062 -10.281 6.621 1 89.69 98 GLN A C 1
ATOM 723 O O . GLN A 1 98 ? -12.055 -11.008 6.551 1 89.69 98 GLN A O 1
ATOM 728 N N . ALA A 1 99 ? -9.883 -10.609 6.129 1 85.62 99 ALA A N 1
ATOM 729 C CA . ALA A 1 99 ? -9.672 -11.922 5.527 1 85.62 99 ALA A CA 1
ATOM 730 C C . ALA A 1 99 ? -9.945 -13.031 6.535 1 85.62 99 ALA A C 1
ATOM 732 O O . ALA A 1 99 ? -10.547 -14.055 6.199 1 85.62 99 ALA A O 1
ATOM 733 N N . ALA A 1 100 ? -9.562 -12.852 7.715 1 85.69 100 ALA A N 1
ATOM 734 C CA . ALA A 1 100 ? -9.766 -13.836 8.773 1 85.69 100 ALA A CA 1
ATOM 735 C C . ALA A 1 100 ? -11.242 -13.992 9.102 1 85.69 100 ALA A C 1
ATOM 737 O O . ALA A 1 100 ? -11.719 -15.102 9.344 1 85.69 100 ALA A O 1
ATOM 738 N N . GLN A 1 101 ? -11.898 -12.922 9.172 1 88.69 101 GLN A N 1
ATOM 739 C CA . GLN A 1 101 ? -13.32 -12.93 9.484 1 88.69 101 GLN A CA 1
ATOM 740 C C . GLN A 1 101 ? -14.117 -13.656 8.406 1 88.69 101 GLN A C 1
ATOM 742 O O . GLN A 1 101 ? -15.062 -14.398 8.711 1 88.69 101 GLN A O 1
ATOM 747 N N . GLU A 1 102 ? -13.672 -13.445 7.219 1 84.25 102 GLU A N 1
ATOM 748 C CA . GLU A 1 102 ? -14.359 -14.094 6.109 1 84.25 102 GLU A CA 1
ATOM 749 C C . GLU A 1 102 ? -14.102 -15.602 6.102 1 84.25 102 GLU A C 1
ATOM 751 O O . GLU A 1 102 ? -14.992 -16.391 5.762 1 84.25 102 GLU A O 1
ATOM 756 N N . ASP A 1 103 ? -12.977 -15.984 6.5 1 82.75 103 ASP A N 1
ATOM 757 C CA . ASP A 1 103 ? -12.641 -17.406 6.598 1 82.75 103 ASP A CA 1
ATOM 758 C C . ASP A 1 103 ? -13.445 -18.078 7.707 1 82.75 103 ASP A C 1
ATOM 760 O O . ASP A 1 103 ? -13.875 -19.219 7.555 1 82.75 103 ASP A O 1
ATOM 764 N N . LEU A 1 104 ? -13.648 -17.375 8.727 1 84.69 104 LEU A N 1
ATOM 765 C CA . LEU A 1 104 ? -14.398 -17.891 9.852 1 84.69 104 LEU A CA 1
ATOM 766 C C . LEU A 1 104 ? -15.883 -18.031 9.508 1 84.69 104 LEU A C 1
ATOM 768 O O . LEU A 1 104 ? -16.531 -18.984 9.938 1 84.69 104 LEU A O 1
ATOM 772 N N . ALA A 1 105 ? -16.328 -17.156 8.695 1 84.62 105 ALA A N 1
ATOM 773 C CA . ALA A 1 105 ? -17.75 -17.172 8.336 1 84.62 105 ALA A CA 1
ATOM 774 C C . ALA A 1 105 ? -18.047 -18.297 7.348 1 84.62 105 ALA A C 1
ATOM 776 O O . ALA A 1 105 ? -19.172 -18.766 7.25 1 84.62 105 ALA A O 1
ATOM 777 N N . ARG A 1 106 ? -17.047 -18.719 6.633 1 79.5 106 ARG A N 1
ATOM 778 C CA . ARG A 1 106 ? -17.219 -19.766 5.629 1 79.5 106 ARG A CA 1
ATOM 779 C C . ARG A 1 106 ? -17.094 -21.141 6.258 1 79.5 106 ARG A C 1
ATOM 781 O O . ARG A 1 106 ? -17.5 -22.141 5.66 1 79.5 106 ARG A O 1
ATOM 788 N N . VAL A 1 107 ? -16.578 -21.281 7.465 1 68.81 107 VAL A N 1
ATOM 789 C CA . VAL A 1 107 ? -16.531 -22.562 8.172 1 68.81 107 VAL A CA 1
ATOM 790 C C . VAL A 1 107 ? -17.844 -22.766 8.93 1 68.81 107 VAL A C 1
ATOM 792 O O . VAL A 1 107 ? -18.469 -21.812 9.398 1 68.81 107 VAL A O 1
ATOM 795 N N . MET B 1 1 ? 10.867 48.281 42.875 1 41.53 1 MET B N 1
ATOM 796 C CA . MET B 1 1 ? 11.094 46.844 42.875 1 41.53 1 MET B CA 1
ATOM 797 C C . MET B 1 1 ? 10.641 46.219 41.562 1 41.53 1 MET B C 1
ATOM 799 O O . MET B 1 1 ? 9.445 46.094 41.312 1 41.53 1 MET B O 1
ATOM 803 N N . VAL B 1 2 ? 11.344 46.5 40.469 1 49.69 2 VAL B N 1
ATOM 804 C CA . VAL B 1 2 ? 11.047 46.156 39.094 1 49.69 2 VAL B CA 1
ATOM 805 C C . VAL B 1 2 ? 11.133 44.656 38.906 1 49.69 2 VAL B C 1
ATOM 807 O O . VAL B 1 2 ? 12.148 44.031 39.25 1 49.69 2 VAL B O 1
ATOM 810 N N . THR B 1 3 ? 10.047 43.875 39.188 1 49.62 3 THR B N 1
ATOM 811 C CA . THR B 1 3 ? 9.938 42.438 38.906 1 49.62 3 THR B CA 1
ATOM 812 C C . THR B 1 3 ? 10.289 42.125 37.469 1 49.62 3 THR B C 1
ATOM 814 O O . THR B 1 3 ? 9.68 42.688 36.562 1 49.62 3 THR B O 1
ATOM 817 N N . TYR B 1 4 ? 11.641 41.844 37.188 1 49.44 4 TYR B N 1
ATOM 818 C CA . TYR B 1 4 ? 12.023 41.281 35.875 1 49.44 4 TYR B CA 1
ATOM 819 C C . TYR B 1 4 ? 11.203 40.031 35.562 1 49.44 4 TYR B C 1
ATOM 821 O O . TYR B 1 4 ? 11.367 39 36.219 1 49.44 4 TYR B O 1
ATOM 829 N N . THR B 1 5 ? 9.906 40.188 35.281 1 51.06 5 THR B N 1
ATOM 830 C CA . THR B 1 5 ? 9.242 39.031 34.719 1 51.06 5 THR B CA 1
ATOM 831 C C . THR B 1 5 ? 10.086 38.438 33.594 1 51.06 5 THR B C 1
ATOM 833 O O . THR B 1 5 ? 10.297 39.062 32.562 1 51.06 5 THR B O 1
ATOM 836 N N . THR B 1 6 ? 11.203 37.844 33.938 1 44.47 6 THR B N 1
ATOM 837 C CA . THR B 1 6 ? 11.875 37 32.938 1 44.47 6 THR B CA 1
ATOM 838 C C . THR B 1 6 ? 10.867 36.156 32.156 1 44.47 6 THR B C 1
ATOM 840 O O . THR B 1 6 ? 10.148 35.344 32.75 1 44.47 6 THR B O 1
ATOM 843 N N . LEU B 1 7 ? 10.117 36.812 31.25 1 42.56 7 LEU B N 1
ATOM 844 C CA . LEU B 1 7 ? 9.453 35.969 30.266 1 42.56 7 LEU B CA 1
ATOM 845 C C . LEU B 1 7 ? 10.352 34.812 29.844 1 42.56 7 LEU B C 1
ATOM 847 O O . LEU B 1 7 ? 11.461 35 29.359 1 42.56 7 LEU B O 1
ATOM 851 N N . LEU B 1 8 ? 10.477 33.844 30.719 1 46.12 8 LEU B N 1
ATOM 852 C CA . LEU B 1 8 ? 11.078 32.594 30.219 1 46.12 8 LEU B CA 1
ATOM 853 C C . LEU B 1 8 ? 10.688 32.344 28.766 1 46.12 8 LEU B C 1
ATOM 855 O O . LEU B 1 8 ? 9.5 32.188 28.453 1 46.12 8 LEU B O 1
ATOM 859 N N . ASP B 1 9 ? 11.242 33.125 27.781 1 46.19 9 ASP B N 1
ATOM 860 C CA . ASP B 1 9 ? 11.195 32.656 26.391 1 46.19 9 ASP B CA 1
ATOM 861 C C . ASP B 1 9 ? 11.133 31.125 26.312 1 46.19 9 ASP B C 1
ATOM 863 O O . ASP B 1 9 ? 12.062 30.438 26.75 1 46.19 9 ASP B O 1
ATOM 867 N N . LYS B 1 10 ? 10.023 30.484 26.625 1 50.91 10 LYS B N 1
ATOM 868 C CA . LYS B 1 10 ? 9.93 29.078 26.266 1 50.91 10 LYS B CA 1
ATOM 869 C C . LYS B 1 10 ? 10.766 28.766 25.016 1 50.91 10 LYS B C 1
ATOM 871 O O . LYS B 1 10 ? 10.594 29.406 23.984 1 50.91 10 LYS B O 1
ATOM 876 N N . PRO B 1 11 ? 11.992 28.203 25.125 1 44.09 11 PRO B N 1
ATOM 877 C CA . PRO B 1 11 ? 12.641 27.812 23.859 1 44.09 11 PRO B CA 1
ATOM 878 C C . PRO B 1 11 ? 11.648 27.359 22.797 1 44.09 11 PRO B C 1
ATOM 880 O O . PRO B 1 11 ? 10.547 26.922 23.125 1 44.09 11 PRO B O 1
ATOM 883 N N . ILE B 1 12 ? 11.469 28.125 21.688 1 44.03 12 ILE B N 1
ATOM 884 C CA . ILE B 1 12 ? 10.875 27.547 20.484 1 44.03 12 ILE B CA 1
ATOM 885 C C . ILE B 1 12 ? 11.055 26.016 20.516 1 44.03 12 ILE B C 1
ATOM 887 O O . ILE B 1 12 ? 12.172 25.531 20.672 1 44.03 12 ILE B O 1
ATOM 891 N N . SER B 1 13 ? 10.242 25.25 21.172 1 44.69 13 SER B N 1
ATOM 892 C CA . SER B 1 13 ? 10.219 23.812 20.969 1 44.69 13 SER B CA 1
ATOM 893 C C . SER B 1 13 ? 10.969 23.422 19.703 1 44.69 13 SER B C 1
ATOM 895 O O . SER B 1 13 ? 10.711 23.953 18.625 1 44.69 13 SER B O 1
ATOM 897 N N . GLU B 1 14 ? 12.227 22.969 19.688 1 44.66 14 GLU B N 1
ATOM 898 C CA . GLU B 1 14 ? 13.102 22.312 18.719 1 44.66 14 GLU B CA 1
ATOM 899 C C . GLU B 1 14 ? 12.297 21.703 17.578 1 44.66 14 GLU B C 1
ATOM 901 O O . GLU B 1 14 ? 11.234 21.109 17.797 1 44.66 14 GLU B O 1
ATOM 906 N N . SER B 1 15 ? 12.367 22.062 16.203 1 47.5 15 SER B N 1
ATOM 907 C CA . SER B 1 15 ? 11.969 21.531 14.898 1 47.5 15 SER B CA 1
ATOM 908 C C . SER B 1 15 ? 11.75 20.016 14.969 1 47.5 15 SER B C 1
ATOM 910 O O . SER B 1 15 ? 12.625 19.281 15.422 1 47.5 15 SER B O 1
ATOM 912 N N . ALA B 1 16 ? 10.602 19.547 15.422 1 52.12 16 ALA B N 1
ATOM 913 C CA . ALA B 1 16 ? 10.445 18.109 15.266 1 52.12 16 ALA B CA 1
ATOM 914 C C . ALA B 1 16 ? 11.414 17.562 14.219 1 52.12 16 ALA B C 1
ATOM 916 O O . ALA B 1 16 ? 11.602 18.172 13.164 1 52.12 16 ALA B O 1
ATOM 917 N N . PRO B 1 17 ? 12.609 17.016 14.609 1 52.81 17 PRO B N 1
ATOM 918 C CA . PRO B 1 17 ? 13.555 16.5 13.617 1 52.81 17 PRO B CA 1
ATOM 919 C C . PRO B 1 17 ? 12.875 16.109 12.305 1 52.81 17 PRO B C 1
ATOM 921 O O . PRO B 1 17 ? 11.766 15.57 12.312 1 52.81 17 PRO B O 1
ATOM 924 N N . ARG B 1 18 ? 13.18 16.984 11.297 1 56.78 18 ARG B N 1
ATOM 925 C CA . ARG B 1 18 ? 12.711 16.625 9.961 1 56.78 18 ARG B CA 1
ATOM 926 C C . ARG B 1 18 ? 12.734 15.117 9.758 1 56.78 18 ARG B C 1
ATOM 928 O O . ARG B 1 18 ? 13.75 14.469 10.031 1 56.78 18 ARG B O 1
ATOM 935 N N . LYS B 1 19 ? 11.672 14.547 10.055 1 68.25 19 LYS B N 1
ATOM 936 C CA . LYS B 1 19 ? 11.602 13.102 9.859 1 68.25 19 LYS B CA 1
ATOM 937 C C . LYS B 1 19 ? 12.219 12.703 8.516 1 68.25 19 LYS B C 1
ATOM 939 O O . LYS B 1 19 ? 12.031 13.398 7.516 1 68.25 19 LYS B O 1
ATOM 944 N N . ALA B 1 20 ? 13.273 11.922 8.5 1 73.06 20 ALA B N 1
ATOM 945 C CA . ALA B 1 20 ? 13.891 11.383 7.289 1 73.06 20 ALA B CA 1
ATOM 946 C C . ALA B 1 20 ? 12.836 11.102 6.219 1 73.06 20 ALA B C 1
ATOM 948 O O . ALA B 1 20 ? 11.703 10.734 6.539 1 73.06 20 ALA B O 1
ATOM 949 N N . PRO B 1 21 ? 13.227 11.422 5.039 1 83.12 21 PRO B N 1
ATOM 950 C CA . PRO B 1 21 ? 12.258 11.148 3.969 1 83.12 21 PRO B CA 1
ATOM 951 C C . PRO B 1 21 ? 11.883 9.672 3.881 1 83.12 21 PRO B C 1
ATOM 953 O O . PRO B 1 21 ? 12.75 8.805 3.943 1 83.12 21 PRO B O 1
ATOM 956 N N . GLU B 1 22 ? 10.75 9.375 4.031 1 89.5 22 GLU B N 1
ATOM 957 C CA . GLU B 1 22 ? 10.227 8.023 3.852 1 89.5 22 GLU B CA 1
ATOM 958 C C . GLU B 1 22 ? 10.188 7.641 2.375 1 89.5 22 GLU B C 1
ATOM 960 O O . GLU B 1 22 ? 9.914 8.477 1.516 1 89.5 22 GLU B O 1
ATOM 965 N N . PRO B 1 23 ? 10.5 6.359 2.117 1 93.75 23 PRO B N 1
ATOM 966 C CA . PRO B 1 23 ? 10.328 5.918 0.732 1 93.75 23 PRO B CA 1
ATOM 967 C C . PRO B 1 23 ? 8.891 6.066 0.236 1 93.75 23 PRO B C 1
ATOM 969 O O . PRO B 1 23 ? 7.957 6.043 1.037 1 93.75 23 PRO B O 1
ATOM 972 N N . LEU B 1 24 ? 8.805 6.219 -1.048 1 96.94 24 LEU B N 1
ATOM 973 C CA . LEU B 1 24 ? 7.477 6.199 -1.649 1 96.94 24 LEU B CA 1
ATOM 974 C C . LEU B 1 24 ? 6.875 4.801 -1.588 1 96.94 24 LEU B C 1
ATOM 976 O O . LEU B 1 24 ? 7.602 3.803 -1.627 1 96.94 24 LEU B O 1
ATOM 980 N N . LEU B 1 25 ? 5.582 4.762 -1.573 1 98.19 25 LEU B N 1
ATOM 981 C CA . LEU B 1 25 ? 4.898 3.48 -1.451 1 98.19 25 LEU B CA 1
ATOM 982 C C . LEU B 1 25 ? 5.293 2.545 -2.59 1 98.19 25 LEU B C 1
ATOM 984 O O . LEU B 1 25 ? 5.562 1.363 -2.363 1 98.19 25 LEU B O 1
ATOM 988 N N . ARG B 1 26 ? 5.391 3.088 -3.811 1 98.5 26 ARG B N 1
ATOM 989 C CA . ARG B 1 26 ? 5.676 2.211 -4.941 1 98.5 26 ARG B CA 1
ATOM 990 C C . ARG B 1 26 ? 7.055 1.577 -4.809 1 98.5 26 ARG B C 1
ATOM 992 O O . ARG B 1 26 ? 7.262 0.434 -5.223 1 98.5 26 ARG B O 1
ATOM 999 N N . GLU B 1 27 ? 7.945 2.268 -4.199 1 98.25 27 GLU B N 1
ATOM 1000 C CA . GLU B 1 27 ? 9.281 1.729 -3.988 1 98.25 27 GLU B CA 1
ATOM 1001 C C . GLU B 1 27 ? 9.273 0.597 -2.965 1 98.25 27 GLU B C 1
ATOM 1003 O O . GLU B 1 27 ? 9.875 -0.454 -3.184 1 98.25 27 GLU B O 1
ATOM 1008 N N . ALA B 1 28 ? 8.586 0.844 -1.876 1 98.25 28 ALA B N 1
ATOM 1009 C CA . ALA B 1 28 ? 8.5 -0.167 -0.826 1 98.25 28 ALA B CA 1
ATOM 1010 C C . ALA B 1 28 ? 7.742 -1.397 -1.312 1 98.25 28 ALA B C 1
ATOM 1012 O O . ALA B 1 28 ? 8.141 -2.531 -1.037 1 98.25 28 ALA B O 1
ATOM 1013 N N . LEU B 1 29 ? 6.641 -1.18 -2.027 1 98.56 29 LEU B N 1
ATOM 1014 C CA . LEU B 1 29 ? 5.867 -2.289 -2.58 1 98.56 29 LEU B CA 1
ATOM 1015 C C . LEU B 1 29 ? 6.699 -3.082 -3.582 1 98.56 29 LEU B C 1
ATOM 1017 O O . LEU B 1 29 ? 6.691 -4.316 -3.561 1 98.56 29 LEU B O 1
ATOM 1021 N N . GLY B 1 30 ? 7.344 -2.34 -4.469 1 98.69 30 GLY B N 1
ATOM 1022 C CA . GLY B 1 30 ? 8.188 -3.008 -5.449 1 98.69 30 GLY B CA 1
ATOM 1023 C C . GLY B 1 30 ? 9.25 -3.885 -4.82 1 98.69 30 GLY B C 1
ATOM 1024 O O . GLY B 1 30 ? 9.445 -5.031 -5.238 1 98.69 30 GLY B O 1
ATOM 1025 N N . ALA B 1 31 ? 9.883 -3.363 -3.83 1 98.44 31 ALA B N 1
ATOM 1026 C CA . ALA B 1 31 ? 10.93 -4.109 -3.133 1 98.44 31 ALA B CA 1
ATOM 1027 C C . ALA B 1 31 ? 10.359 -5.344 -2.447 1 98.44 31 ALA B C 1
ATOM 1029 O O . ALA B 1 31 ? 10.984 -6.41 -2.453 1 98.44 31 ALA B O 1
ATOM 1030 N N . ALA B 1 32 ? 9.203 -5.184 -1.845 1 98.56 32 ALA B N 1
ATOM 1031 C CA . ALA B 1 32 ? 8.555 -6.316 -1.19 1 98.56 32 ALA B CA 1
ATOM 1032 C C . ALA B 1 32 ? 8.195 -7.406 -2.201 1 98.56 32 ALA B C 1
ATOM 1034 O O . ALA B 1 32 ? 8.438 -8.586 -1.956 1 98.56 32 ALA B O 1
ATOM 1035 N N . LEU B 1 33 ? 7.652 -6.988 -3.336 1 98.75 33 LEU B N 1
ATOM 1036 C CA . LEU B 1 33 ? 7.305 -7.957 -4.371 1 98.75 33 LEU B CA 1
ATOM 1037 C C . LEU B 1 33 ? 8.539 -8.703 -4.855 1 98.75 33 LEU B C 1
ATOM 1039 O O . LEU B 1 33 ? 8.508 -9.922 -5.027 1 98.75 33 LEU B O 1
ATOM 1043 N N . ARG B 1 34 ? 9.539 -7.973 -5.039 1 98.69 34 ARG B N 1
ATOM 1044 C CA . ARG B 1 34 ? 10.789 -8.586 -5.461 1 98.69 34 ARG B CA 1
ATOM 1045 C C . ARG B 1 34 ? 11.273 -9.602 -4.434 1 98.69 34 ARG B C 1
ATOM 1047 O O . ARG B 1 34 ? 11.719 -10.695 -4.797 1 98.69 34 ARG B O 1
ATOM 1054 N N . SER B 1 35 ? 11.227 -9.25 -3.188 1 98.5 35 SER B N 1
ATOM 1055 C CA . SER B 1 35 ? 11.648 -10.141 -2.111 1 98.5 35 SER B CA 1
ATOM 1056 C C . SER B 1 35 ? 10.82 -11.422 -2.098 1 98.5 35 SER B C 1
ATOM 1058 O O . SER B 1 35 ? 11.375 -12.523 -1.986 1 98.5 35 SER B O 1
ATOM 1060 N N . PHE B 1 36 ? 9.516 -11.273 -2.197 1 98.5 36 PHE B N 1
ATOM 1061 C CA . PHE B 1 36 ? 8.633 -12.438 -2.219 1 98.5 36 PHE B CA 1
ATOM 1062 C C . PHE B 1 36 ? 8.938 -13.32 -3.422 1 98.5 36 PHE B C 1
ATOM 1064 O O . PHE B 1 36 ? 8.992 -14.547 -3.297 1 98.5 36 PHE B O 1
ATOM 1071 N N . ARG B 1 37 ? 9.047 -12.648 -4.555 1 98.75 37 ARG B N 1
ATOM 1072 C CA . ARG B 1 37 ? 9.367 -13.414 -5.754 1 98.75 37 ARG B CA 1
ATOM 1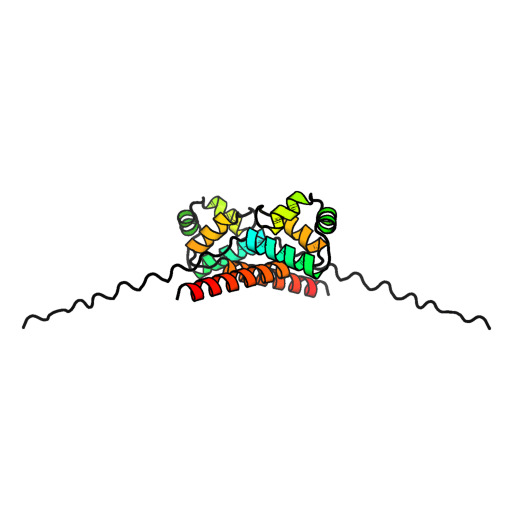073 C C . ARG B 1 37 ? 10.656 -14.211 -5.57 1 98.75 37 ARG B C 1
ATOM 1075 O O . ARG B 1 37 ? 10.711 -15.398 -5.887 1 98.75 37 ARG B O 1
ATOM 1082 N N . ALA B 1 38 ? 11.688 -13.594 -5.055 1 98.44 38 ALA B N 1
ATOM 1083 C CA . ALA B 1 38 ? 12.992 -14.211 -4.848 1 98.44 38 ALA B CA 1
ATOM 1084 C C . ALA B 1 38 ? 12.906 -15.352 -3.84 1 98.44 38 ALA B C 1
ATOM 1086 O O . ALA B 1 38 ? 13.477 -16.422 -4.059 1 98.44 38 ALA B O 1
A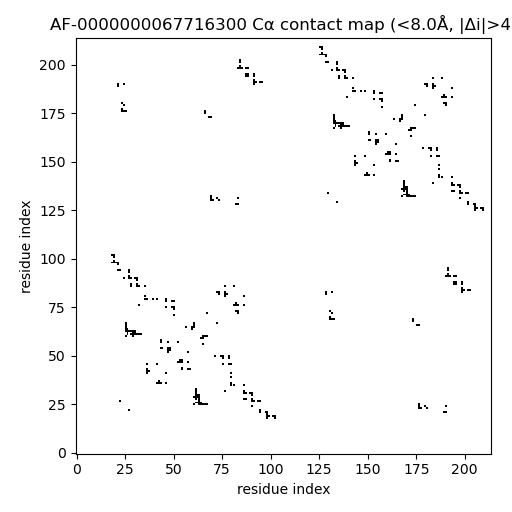TOM 1087 N N . ASP B 1 39 ? 12.195 -15.156 -2.777 1 97.75 39 ASP B N 1
ATOM 1088 C CA . ASP B 1 39 ? 12.055 -16.141 -1.715 1 97.75 39 ASP B CA 1
ATOM 1089 C C . ASP B 1 39 ? 11.367 -17.406 -2.23 1 97.75 39 ASP B C 1
ATOM 1091 O O . ASP B 1 39 ? 11.625 -18.5 -1.737 1 97.75 39 ASP B O 1
ATOM 1095 N N . LYS B 1 40 ? 10.539 -17.219 -3.223 1 97.06 40 LYS B N 1
ATOM 1096 C CA . LYS B 1 40 ? 9.773 -18.328 -3.762 1 97.06 40 LYS B CA 1
ATOM 1097 C C . LYS B 1 40 ? 10.516 -19 -4.914 1 97.06 40 LYS B C 1
ATOM 1099 O O . LYS B 1 40 ? 10.055 -20 -5.457 1 97.06 40 LYS B O 1
ATOM 1104 N N . GLY B 1 41 ? 11.578 -18.359 -5.375 1 97.94 41 GLY B N 1
ATOM 1105 C CA . GLY B 1 41 ? 12.359 -18.922 -6.469 1 97.94 41 GLY B CA 1
ATOM 1106 C C . GLY B 1 41 ? 11.703 -18.734 -7.824 1 97.94 41 GLY B C 1
ATOM 1107 O O . GLY B 1 41 ? 11.977 -19.5 -8.758 1 97.94 41 GLY B O 1
ATOM 1108 N N . VAL B 1 42 ? 10.859 -17.844 -7.949 1 98 42 VAL B N 1
ATOM 1109 C CA . VAL B 1 42 ? 10.164 -17.531 -9.195 1 98 42 VAL B CA 1
ATOM 1110 C C . VAL B 1 42 ? 10.961 -16.5 -9.984 1 98 42 VAL B C 1
ATOM 1112 O O . VAL B 1 42 ? 11.422 -15.5 -9.422 1 98 42 VAL B O 1
ATOM 1115 N N . THR B 1 43 ? 11.172 -16.719 -11.266 1 98.56 43 THR B N 1
ATOM 1116 C CA . THR B 1 43 ? 11.875 -15.742 -12.078 1 98.56 43 THR B CA 1
ATOM 1117 C C . THR B 1 43 ? 10.961 -14.578 -12.438 1 98.56 43 THR B C 1
ATOM 1119 O O . THR B 1 43 ? 9.734 -14.688 -12.336 1 98.56 43 THR B O 1
ATOM 1122 N N . LEU B 1 44 ? 11.562 -13.477 -12.828 1 98.81 44 LEU B N 1
ATOM 1123 C CA . LEU B 1 44 ? 10.789 -12.32 -13.273 1 98.81 44 LEU B CA 1
ATOM 1124 C C . LEU B 1 44 ? 9.875 -12.703 -14.438 1 98.81 44 LEU B C 1
ATOM 1126 O O . LEU B 1 44 ? 8.711 -12.297 -14.469 1 98.81 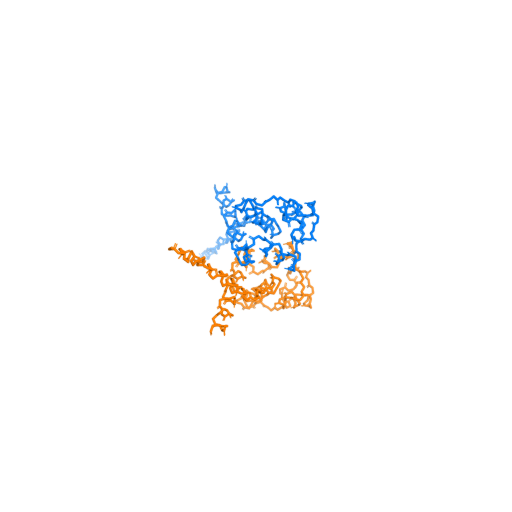44 LEU B O 1
ATOM 1130 N N . ARG B 1 45 ? 10.352 -13.5 -15.375 1 98.69 45 ARG B N 1
ATOM 1131 C CA . ARG B 1 45 ? 9.602 -13.898 -16.562 1 98.69 45 ARG B CA 1
ATOM 1132 C C . ARG B 1 45 ? 8.422 -14.781 -16.188 1 98.69 45 ARG B C 1
ATOM 1134 O O . ARG B 1 45 ? 7.316 -14.609 -16.719 1 98.69 45 ARG B O 1
ATOM 1141 N N . GLU B 1 46 ? 8.656 -15.719 -15.305 1 98.62 46 GLU B N 1
ATOM 1142 C CA . GLU B 1 46 ? 7.586 -16.594 -14.852 1 98.62 46 GLU B CA 1
ATOM 1143 C C . GLU B 1 46 ? 6.477 -15.805 -14.164 1 98.62 46 GLU B C 1
ATOM 1145 O O . GLU B 1 46 ? 5.293 -16.031 -14.43 1 98.62 46 GLU B O 1
ATOM 1150 N N . LEU B 1 47 ? 6.836 -14.914 -13.328 1 98.69 47 LEU B N 1
ATOM 1151 C CA . LEU B 1 47 ? 5.844 -14.109 -12.617 1 98.69 47 LEU B CA 1
ATOM 1152 C C . LEU B 1 47 ? 5.094 -13.195 -13.578 1 98.69 47 LEU B C 1
ATOM 1154 O O . LEU B 1 47 ? 3.881 -13.023 -13.461 1 98.69 47 LEU B O 1
ATOM 1158 N N . ALA B 1 48 ? 5.805 -12.57 -14.484 1 98.75 48 ALA B N 1
ATOM 1159 C CA . ALA B 1 48 ? 5.184 -11.695 -15.477 1 98.75 48 ALA B CA 1
ATOM 1160 C C . ALA B 1 48 ? 4.121 -12.438 -16.281 1 98.75 48 ALA B C 1
ATOM 1162 O O . ALA B 1 48 ? 3.014 -11.938 -16.469 1 98.75 48 ALA B O 1
ATOM 1163 N N . GLU B 1 49 ? 4.422 -13.609 -16.703 1 98.44 49 GLU B N 1
ATOM 1164 C CA . GLU B 1 49 ? 3.49 -14.445 -17.453 1 98.44 49 GLU B CA 1
ATOM 1165 C C . GLU B 1 49 ? 2.266 -14.805 -16.609 1 98.44 49 GLU B C 1
ATOM 1167 O O . GLU B 1 49 ? 1.13 -14.648 -17.062 1 98.44 49 GLU B O 1
ATOM 1172 N N . ALA B 1 50 ? 2.482 -15.195 -15.43 1 97.81 50 ALA B N 1
ATOM 1173 C CA . ALA B 1 50 ? 1.397 -15.594 -14.531 1 97.81 50 ALA B CA 1
ATOM 1174 C C . ALA B 1 50 ? 0.49 -14.406 -14.219 1 97.81 50 ALA B C 1
ATOM 1176 O O . ALA B 1 50 ? -0.704 -14.578 -13.961 1 97.81 50 ALA B O 1
ATOM 1177 N N . SER B 1 51 ? 1.02 -13.227 -14.242 1 97.94 51 SER B N 1
ATOM 1178 C CA . SER B 1 51 ? 0.285 -12.016 -13.875 1 97.94 51 SER B CA 1
ATOM 1179 C C . SER B 1 51 ? -0.234 -11.289 -15.117 1 97.94 51 SER B C 1
ATOM 1181 O O . SER B 1 51 ? -0.821 -10.211 -15.008 1 97.94 51 SER B O 1
ATOM 1183 N N . ARG B 1 52 ? 0.125 -11.734 -16.219 1 97.69 52 ARG B N 1
ATOM 1184 C CA . ARG B 1 52 ? -0.344 -11.219 -17.5 1 97.69 52 ARG B CA 1
ATOM 1185 C C . ARG B 1 52 ? 0.136 -9.789 -17.719 1 97.69 52 ARG B C 1
ATOM 1187 O O . ARG B 1 52 ? -0.644 -8.922 -18.125 1 97.69 52 ARG B O 1
ATOM 1194 N N . VAL B 1 53 ? 1.426 -9.578 -17.438 1 98 53 VAL B N 1
ATOM 1195 C CA . VAL B 1 53 ? 2.107 -8.328 -17.75 1 98 53 VAL B CA 1
ATOM 1196 C C . VAL B 1 53 ? 3.453 -8.617 -18.406 1 98 53 VAL B C 1
ATOM 1198 O O . VAL B 1 53 ? 3.91 -9.758 -18.422 1 98 53 VAL B O 1
ATOM 1201 N N . SER B 1 54 ? 3.992 -7.621 -19.016 1 98.44 54 SER B N 1
ATOM 1202 C CA . SER B 1 54 ? 5.305 -7.809 -19.625 1 98.44 54 SER B CA 1
ATOM 1203 C C . SER B 1 54 ? 6.402 -7.867 -18.562 1 98.44 54 SER B C 1
ATOM 1205 O O . SER B 1 54 ? 6.285 -7.246 -17.5 1 98.44 54 SER B O 1
ATOM 1207 N N . PRO B 1 55 ? 7.527 -8.617 -18.844 1 98.56 55 PRO B N 1
ATOM 1208 C CA . PRO B 1 55 ? 8.672 -8.602 -17.922 1 98.56 55 PRO B CA 1
ATOM 1209 C C . PRO B 1 55 ? 9.219 -7.195 -17.688 1 98.56 55 PRO B C 1
ATOM 1211 O O . PRO B 1 55 ? 9.648 -6.883 -16.562 1 98.56 55 PRO B O 1
ATOM 1214 N N . GLY B 1 56 ? 9.211 -6.41 -18.688 1 98.75 56 GLY B N 1
ATOM 1215 C CA . GLY B 1 56 ? 9.656 -5.035 -18.531 1 98.75 56 GLY B CA 1
ATOM 1216 C C . GLY B 1 56 ? 8.828 -4.242 -17.547 1 98.75 56 GLY B C 1
ATOM 1217 O O . GLY B 1 56 ? 9.367 -3.523 -16.703 1 98.75 56 GLY B O 1
ATOM 1218 N N . TYR B 1 57 ? 7.559 -4.324 -17.672 1 98.56 57 TYR B N 1
ATOM 1219 C CA . TYR B 1 57 ? 6.656 -3.637 -16.766 1 98.56 57 TYR B CA 1
ATOM 1220 C C . TYR B 1 57 ? 6.855 -4.125 -15.328 1 98.56 57 TYR B C 1
ATOM 1222 O O . TYR B 1 57 ? 6.941 -3.32 -14.398 1 98.56 57 TYR B O 1
ATOM 1230 N N . LEU B 1 58 ? 6.938 -5.465 -15.156 1 98.81 58 LEU B N 1
ATOM 1231 C CA . LEU B 1 58 ? 7.133 -6.031 -13.828 1 98.81 58 LEU B CA 1
ATOM 1232 C C . LEU B 1 58 ? 8.461 -5.578 -13.234 1 98.81 58 LEU B C 1
ATOM 1234 O O . LEU B 1 58 ? 8.547 -5.309 -12.031 1 98.81 58 LEU B O 1
ATOM 1238 N N . SER B 1 59 ? 9.453 -5.516 -14.055 1 98.81 59 SER B N 1
ATOM 1239 C CA . SER B 1 59 ? 10.758 -5.027 -13.609 1 98.81 59 SER B CA 1
ATOM 1240 C C . SER B 1 59 ? 10.664 -3.6 -13.086 1 98.81 59 SER B C 1
ATOM 1242 O O . SER B 1 59 ? 11.211 -3.285 -12.023 1 98.81 59 SER B O 1
ATOM 1244 N N . GLU B 1 60 ? 9.969 -2.76 -13.82 1 98.88 60 GLU B N 1
ATOM 1245 C CA . GLU B 1 60 ? 9.773 -1.381 -13.383 1 98.88 60 GLU B CA 1
ATOM 1246 C C . GLU B 1 60 ? 8.938 -1.318 -12.109 1 98.88 60 GLU B C 1
ATOM 1248 O O . GLU B 1 60 ? 9.188 -0.478 -11.242 1 98.88 60 GLU B O 1
ATOM 1253 N N . LEU B 1 61 ? 7.988 -2.148 -11.984 1 98.69 61 LEU B N 1
ATOM 1254 C CA . LEU B 1 61 ? 7.176 -2.246 -10.781 1 98.69 61 LEU B CA 1
ATOM 1255 C C . LEU B 1 61 ? 8.031 -2.623 -9.578 1 98.69 61 LEU B C 1
ATOM 1257 O O . LEU B 1 61 ? 7.988 -1.951 -8.539 1 98.69 61 LEU B O 1
ATOM 1261 N N . GLU B 1 62 ? 8.922 -3.619 -9.727 1 98.81 62 GLU B N 1
ATOM 1262 C CA . GLU B 1 62 ? 9.734 -4.129 -8.633 1 98.81 62 GLU B CA 1
ATOM 1263 C C . GLU B 1 62 ? 10.805 -3.117 -8.219 1 98.81 62 GLU B C 1
ATOM 1265 O O . GLU B 1 62 ? 11.32 -3.172 -7.102 1 98.81 62 GLU B O 1
ATOM 1270 N N . ARG B 1 63 ? 11.062 -2.215 -9.117 1 98.38 63 ARG B N 1
ATOM 1271 C CA . ARG B 1 63 ? 12.07 -1.189 -8.852 1 98.38 63 ARG B CA 1
ATOM 1272 C C . ARG B 1 63 ? 11.414 0.102 -8.367 1 98.38 63 ARG B C 1
ATOM 1274 O O . ARG B 1 63 ? 12.102 1.093 -8.109 1 98.38 63 ARG B O 1
ATOM 1281 N N . GLY B 1 64 ? 10.125 0.119 -8.336 1 98.5 64 GLY B N 1
ATOM 1282 C CA . GLY B 1 64 ? 9.422 1.288 -7.832 1 98.5 64 GLY B CA 1
ATOM 1283 C C . GLY B 1 64 ? 9.344 2.414 -8.844 1 98.5 64 GLY B C 1
ATOM 1284 O O . GLY B 1 64 ? 9.211 3.582 -8.477 1 98.5 64 GLY B O 1
ATOM 1285 N N . ARG B 1 65 ? 9.406 2.15 -10.07 1 98.44 65 ARG B N 1
ATOM 1286 C CA . ARG B 1 65 ? 9.391 3.164 -11.125 1 98.44 65 ARG B CA 1
ATOM 1287 C C . ARG B 1 65 ? 8.016 3.262 -11.773 1 98.44 65 ARG B C 1
ATOM 1289 O O . ARG B 1 65 ? 7.773 4.137 -12.602 1 98.44 65 ARG B O 1
ATOM 1296 N N . LYS B 1 66 ? 7.078 2.367 -11.414 1 98 66 LYS B N 1
ATOM 1297 C CA . LYS B 1 66 ? 5.691 2.371 -11.867 1 98 66 LYS B CA 1
ATOM 1298 C C . LYS B 1 66 ? 4.73 2.191 -10.695 1 98 66 LYS B C 1
ATOM 1300 O O . LYS B 1 66 ? 5.039 1.488 -9.734 1 98 66 LYS B O 1
ATOM 1305 N N . GLU B 1 67 ? 3.611 2.857 -10.891 1 98.19 67 GLU B N 1
ATOM 1306 C CA . GLU B 1 67 ? 2.521 2.58 -9.961 1 98.19 67 GLU B CA 1
ATOM 1307 C C . GLU B 1 67 ? 1.824 1.267 -10.305 1 98.19 67 GLU B C 1
ATOM 1309 O O . GLU B 1 67 ? 1.712 0.904 -11.477 1 98.19 67 GLU B O 1
ATOM 1314 N N . VAL B 1 68 ? 1.409 0.613 -9.289 1 98 68 VAL B N 1
ATOM 1315 C CA . VAL B 1 68 ? 0.641 -0.611 -9.492 1 98 68 VAL B CA 1
ATOM 1316 C C . VAL B 1 68 ? -0.82 -0.373 -9.125 1 98 68 VAL B C 1
ATOM 1318 O O . VAL B 1 68 ? -1.112 0.262 -8.109 1 98 68 VAL B O 1
ATOM 1321 N N . SER B 1 69 ? -1.705 -0.788 -10.031 1 97.88 69 SER B N 1
ATOM 1322 C CA . SER B 1 69 ? -3.109 -0.713 -9.641 1 97.88 69 SER B CA 1
ATOM 1323 C C . SER B 1 69 ? -3.436 -1.73 -8.547 1 97.88 69 SER B C 1
ATOM 1325 O O . SER B 1 69 ? -2.734 -2.732 -8.398 1 97.88 69 SER B O 1
ATOM 1327 N N . SER B 1 70 ? -4.496 -1.486 -7.863 1 98.44 70 SER B N 1
ATOM 1328 C CA . SER B 1 70 ? -4.941 -2.412 -6.824 1 98.44 70 SER B CA 1
ATOM 1329 C C . SER B 1 70 ? -5.262 -3.783 -7.406 1 98.44 70 SER B C 1
ATOM 1331 O O . SER B 1 70 ? -4.945 -4.809 -6.801 1 98.44 70 SER B O 1
ATOM 1333 N N . GLU B 1 71 ? -5.828 -3.818 -8.594 1 98 71 GLU B N 1
ATOM 1334 C CA . GLU B 1 71 ? -6.164 -5.086 -9.234 1 98 71 GLU B CA 1
ATOM 1335 C C . GLU B 1 71 ? -4.906 -5.84 -9.656 1 98 71 GLU B C 1
ATOM 1337 O O . GLU B 1 71 ? -4.812 -7.055 -9.477 1 98 71 GLU B O 1
ATOM 1342 N N . LEU B 1 72 ? -4.004 -5.133 -10.203 1 98 72 LEU B N 1
ATOM 1343 C CA . LEU B 1 72 ? -2.773 -5.785 -10.641 1 98 72 LEU B CA 1
ATOM 1344 C C . LEU B 1 72 ? -1.973 -6.285 -9.445 1 98 72 LEU B C 1
ATOM 1346 O O . LEU B 1 72 ? -1.405 -7.379 -9.484 1 98 72 LEU B O 1
ATOM 1350 N N . LEU B 1 73 ? -1.889 -5.508 -8.414 1 98.44 73 LEU B N 1
ATOM 1351 C CA . LEU B 1 73 ? -1.212 -5.957 -7.199 1 98.44 73 LEU B CA 1
ATOM 1352 C C . LEU B 1 73 ? -1.807 -7.27 -6.703 1 98.44 73 LEU B C 1
ATOM 1354 O O . LEU B 1 73 ? -1.071 -8.203 -6.371 1 98.44 73 LEU B O 1
ATOM 1358 N N . ALA B 1 74 ? -3.098 -7.312 -6.648 1 97.44 74 ALA B N 1
ATOM 1359 C CA . ALA B 1 74 ? -3.779 -8.531 -6.223 1 97.44 74 ALA B CA 1
ATOM 1360 C C . ALA B 1 74 ? -3.402 -9.711 -7.113 1 97.44 74 ALA B C 1
ATOM 1362 O O . ALA B 1 74 ? -3.146 -10.812 -6.621 1 97.44 74 ALA B O 1
ATOM 1363 N N . SER B 1 75 ? -3.324 -9.445 -8.391 1 97.56 75 SER B N 1
ATOM 1364 C CA . SER B 1 75 ? -2.99 -10.484 -9.352 1 97.56 75 SER B CA 1
ATOM 1365 C C . SER B 1 75 ? -1.563 -10.992 -9.148 1 97.56 75 SER B C 1
ATOM 1367 O O . SER B 1 75 ? -1.321 -12.195 -9.133 1 97.56 75 SER B O 1
ATOM 1369 N N . VAL B 1 76 ? -0.681 -10.07 -8.969 1 98.25 76 VAL B N 1
ATOM 1370 C CA . VAL B 1 76 ? 0.724 -10.414 -8.781 1 98.25 76 VAL B CA 1
ATOM 1371 C C . VAL B 1 76 ? 0.897 -11.195 -7.477 1 98.25 76 VAL B C 1
ATOM 1373 O O . VAL B 1 76 ? 1.606 -12.203 -7.438 1 98.25 76 VAL B O 1
ATOM 1376 N N . CYS B 1 77 ? 0.26 -10.742 -6.465 1 97.69 77 CYS B N 1
ATOM 1377 C CA . CYS B 1 77 ? 0.333 -11.43 -5.18 1 97.69 77 CYS B CA 1
ATOM 1378 C C . CYS B 1 77 ? -0.241 -12.844 -5.281 1 97.69 77 CYS B C 1
ATOM 1380 O O . CYS B 1 77 ? 0.33 -13.789 -4.734 1 97.69 77 CYS B O 1
ATOM 1382 N N . HIS B 1 78 ? -1.338 -12.93 -5.98 1 96 78 HIS B N 1
ATOM 1383 C CA . HIS B 1 78 ? -1.942 -14.234 -6.199 1 96 78 HIS B CA 1
ATOM 1384 C C . HIS B 1 78 ? -0.976 -15.18 -6.906 1 96 78 HIS B C 1
ATOM 1386 O O . HIS B 1 78 ? -0.804 -16.328 -6.492 1 96 78 HIS B O 1
ATOM 1392 N N . ALA B 1 79 ? -0.352 -14.68 -7.902 1 97.44 79 ALA B N 1
ATOM 1393 C CA . ALA B 1 79 ? 0.6 -15.484 -8.672 1 97.44 79 ALA B CA 1
ATOM 1394 C C . ALA B 1 79 ? 1.762 -15.938 -7.793 1 97.44 79 ALA B C 1
ATOM 1396 O O . ALA B 1 79 ? 2.34 -17 -8.023 1 97.44 79 ALA B O 1
ATOM 1397 N N . LEU B 1 80 ? 2.094 -15.188 -6.762 1 97.19 80 LEU B N 1
ATOM 1398 C CA . LEU B 1 80 ? 3.203 -15.492 -5.863 1 97.19 80 LEU B CA 1
ATOM 1399 C C . LEU B 1 80 ? 2.738 -16.359 -4.695 1 97.19 80 LEU B C 1
ATOM 1401 O O . LEU B 1 80 ? 3.541 -16.75 -3.846 1 97.19 80 LEU B O 1
ATOM 1405 N N . GLY B 1 81 ? 1.413 -16.562 -4.609 1 94.88 81 GLY B N 1
ATOM 1406 C CA . GLY B 1 81 ? 0.877 -17.297 -3.479 1 94.88 81 GLY B CA 1
ATOM 1407 C C . GLY B 1 81 ? 0.971 -16.547 -2.168 1 94.88 81 GLY B C 1
ATOM 1408 O O . GLY B 1 81 ? 1.142 -17.141 -1.106 1 94.88 81 GLY B O 1
ATOM 1409 N N . ALA B 1 82 ? 0.944 -15.266 -2.262 1 95.69 82 ALA B N 1
ATOM 1410 C CA . ALA B 1 82 ? 1.004 -14.383 -1.099 1 95.69 82 ALA B CA 1
ATOM 1411 C C . ALA B 1 82 ? -0.26 -13.531 -0.987 1 95.69 82 ALA B C 1
ATOM 1413 O O . ALA B 1 82 ? -0.922 -13.258 -1.991 1 95.69 82 ALA B O 1
ATOM 1414 N N . SER B 1 83 ? -0.613 -13.203 0.231 1 95.75 83 SER B N 1
ATOM 1415 C CA . SER B 1 83 ? -1.699 -12.242 0.394 1 95.75 83 SER B CA 1
ATOM 1416 C C . SER B 1 83 ? -1.204 -10.812 0.215 1 95.75 83 SER B C 1
ATOM 1418 O O . SER B 1 83 ? -0.036 -10.516 0.477 1 95.75 83 SER B O 1
ATOM 1420 N N . VAL B 1 84 ? -2.033 -9.93 -0.171 1 97.56 84 VAL B N 1
ATOM 1421 C CA . VAL B 1 84 ? -1.688 -8.508 -0.264 1 97.56 84 VAL B CA 1
ATOM 1422 C C . VAL B 1 84 ? -1.293 -7.984 1.113 1 97.56 84 VAL B C 1
ATOM 1424 O O . VAL B 1 84 ? -0.345 -7.203 1.238 1 97.56 84 VAL B O 1
ATOM 1427 N N . ALA B 1 85 ? -1.975 -8.438 2.09 1 97.19 85 ALA B N 1
ATOM 1428 C CA . ALA B 1 85 ? -1.676 -8.023 3.459 1 97.19 85 ALA B CA 1
ATOM 1429 C C . ALA B 1 85 ? -0.234 -8.359 3.83 1 97.19 85 ALA B C 1
ATOM 1431 O O . ALA B 1 85 ? 0.473 -7.531 4.41 1 97.19 85 ALA B O 1
ATOM 1432 N N . ASP B 1 86 ? 0.234 -9.523 3.445 1 96 86 ASP B N 1
ATOM 1433 C CA . ASP B 1 86 ? 1.603 -9.938 3.746 1 96 86 ASP B CA 1
ATOM 1434 C C . ASP B 1 86 ? 2.613 -9.039 3.041 1 96 86 ASP B C 1
ATOM 1436 O O . ASP B 1 86 ? 3.623 -8.648 3.631 1 96 86 ASP B O 1
ATOM 1440 N N . VAL B 1 87 ? 2.32 -8.773 1.85 1 98.12 87 VAL B N 1
ATOM 1441 C CA . VAL B 1 87 ? 3.209 -7.918 1.067 1 98.12 87 VAL B CA 1
ATOM 1442 C C . VAL B 1 87 ? 3.25 -6.52 1.675 1 98.12 87 VAL B C 1
ATOM 1444 O O . VAL B 1 87 ? 4.32 -5.914 1.779 1 98.12 87 VAL B O 1
ATOM 1447 N N . LEU B 1 88 ? 2.098 -6 2.115 1 98.25 88 LEU B N 1
ATOM 1448 C CA . LEU B 1 88 ? 2.018 -4.68 2.734 1 98.25 88 LEU B CA 1
ATOM 1449 C C . LEU B 1 88 ? 2.783 -4.652 4.051 1 98.25 88 LEU B C 1
ATOM 1451 O O . LEU B 1 88 ? 3.432 -3.654 4.375 1 98.25 88 LEU B O 1
ATOM 1455 N N . ILE B 1 89 ? 2.668 -5.684 4.809 1 97.25 89 ILE B N 1
ATOM 1456 C CA . ILE B 1 89 ? 3.375 -5.77 6.082 1 97.25 89 ILE B CA 1
ATOM 1457 C C . ILE B 1 89 ? 4.883 -5.695 5.84 1 97.25 89 ILE B C 1
ATOM 1459 O O . ILE B 1 89 ? 5.59 -4.969 6.539 1 97.25 89 ILE B O 1
ATOM 1463 N N . GLU B 1 90 ? 5.309 -6.441 4.867 1 97.5 90 GLU B N 1
ATOM 1464 C CA . GLU B 1 90 ? 6.723 -6.395 4.512 1 97.5 90 GLU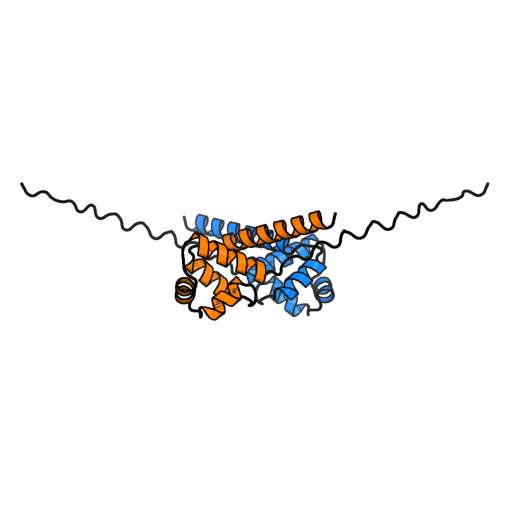 B CA 1
ATOM 1465 C C . GLU B 1 90 ? 7.137 -4.996 4.07 1 97.5 90 GLU B C 1
ATOM 1467 O O . GLU B 1 90 ? 8.18 -4.484 4.488 1 97.5 90 GLU B O 1
ATOM 1472 N N . ALA B 1 91 ? 6.34 -4.391 3.26 1 98.19 91 ALA B N 1
ATOM 1473 C CA . ALA B 1 91 ? 6.621 -3.047 2.76 1 98.19 91 ALA B CA 1
ATOM 1474 C C . ALA B 1 91 ? 6.672 -2.035 3.9 1 98.19 91 ALA B C 1
ATOM 1476 O O . ALA B 1 91 ? 7.609 -1.237 3.988 1 98.19 91 ALA B O 1
ATOM 1477 N N . ALA B 1 92 ? 5.684 -2.084 4.77 1 97.31 92 ALA B N 1
ATOM 1478 C CA . ALA B 1 92 ? 5.621 -1.165 5.902 1 97.31 92 ALA B CA 1
ATOM 1479 C C . ALA B 1 92 ? 6.828 -1.338 6.816 1 97.31 92 ALA B C 1
ATOM 1481 O O . ALA B 1 92 ? 7.395 -0.355 7.301 1 97.31 92 ALA B O 1
ATOM 1482 N N . GLY B 1 93 ? 7.148 -2.559 7.023 1 95.62 93 GLY B N 1
ATOM 1483 C CA . GLY B 1 93 ? 8.312 -2.846 7.844 1 95.62 93 GLY B CA 1
ATOM 1484 C C . GLY B 1 93 ? 9.602 -2.273 7.27 1 95.62 93 GLY B C 1
ATOM 1485 O O . GLY B 1 93 ? 10.406 -1.694 8 1 95.62 93 GLY B O 1
ATOM 1486 N N . SER B 1 94 ? 9.766 -2.465 6.043 1 94.31 94 SER B N 1
ATOM 1487 C CA . SER B 1 94 ? 10.961 -1.948 5.383 1 94.31 94 SER B CA 1
ATOM 1488 C C . SER B 1 94 ? 11.008 -0.425 5.438 1 94.31 94 SER B C 1
ATOM 1490 O O . SER B 1 94 ? 12.07 0.161 5.66 1 94.31 94 SER B O 1
ATOM 1492 N N . MET B 1 95 ? 9.891 0.193 5.254 1 95.06 95 MET B N 1
ATOM 1493 C CA . MET B 1 95 ? 9.82 1.65 5.316 1 95.06 95 MET B CA 1
ATOM 1494 C C . MET B 1 95 ? 10.172 2.156 6.711 1 95.06 95 MET B C 1
ATOM 1496 O O . MET B 1 95 ? 10.914 3.133 6.852 1 95.06 95 MET B O 1
ATOM 1500 N N . ALA B 1 96 ? 9.633 1.498 7.672 1 91.56 96 ALA B N 1
ATOM 1501 C CA . ALA B 1 96 ? 9.875 1.909 9.055 1 91.56 96 ALA B CA 1
ATOM 1502 C C . ALA B 1 96 ? 11.344 1.748 9.43 1 91.56 96 ALA B C 1
ATOM 1504 O O . ALA B 1 96 ? 11.914 2.596 10.117 1 91.56 96 ALA B O 1
ATOM 1505 N N . LEU B 1 97 ? 11.898 0.719 8.984 1 90.44 97 LEU B N 1
ATOM 1506 C CA . LEU B 1 97 ? 13.305 0.452 9.266 1 90.44 97 LEU B CA 1
ATOM 1507 C C . LEU B 1 97 ? 14.203 1.483 8.586 1 90.44 97 LEU B C 1
ATOM 1509 O O . LEU B 1 97 ? 15.164 1.965 9.188 1 90.44 97 LEU B O 1
ATOM 1513 N N . GLN B 1 98 ? 13.875 1.738 7.387 1 89.62 98 GLN B N 1
ATOM 1514 C CA . GLN B 1 98 ? 14.664 2.719 6.652 1 89.62 98 GLN B CA 1
ATOM 1515 C C . GLN B 1 98 ? 14.57 4.098 7.301 1 89.62 98 GLN B C 1
ATOM 1517 O O . GLN B 1 98 ? 15.578 4.801 7.426 1 89.62 98 GLN B O 1
ATOM 1522 N N . ALA B 1 99 ? 13.359 4.484 7.676 1 85.38 99 ALA B N 1
ATOM 1523 C CA . ALA B 1 99 ? 13.172 5.77 8.344 1 85.38 99 ALA B CA 1
ATOM 1524 C C . ALA B 1 99 ? 13.961 5.836 9.648 1 85.38 99 ALA B C 1
ATOM 1526 O O . ALA B 1 99 ? 14.562 6.867 9.961 1 85.38 99 ALA B O 1
ATOM 1527 N N . ALA B 1 100 ? 14.023 4.801 10.344 1 85.44 100 ALA B N 1
ATOM 1528 C CA . ALA B 1 100 ? 14.75 4.738 11.609 1 85.44 100 ALA B CA 1
ATOM 1529 C C . ALA B 1 100 ? 16.25 4.848 11.383 1 85.44 100 ALA B C 1
ATOM 1531 O O . ALA B 1 100 ? 16.953 5.5 12.156 1 85.44 100 ALA B O 1
ATOM 1532 N N . GLN B 1 101 ? 16.703 4.184 10.414 1 88.5 101 GLN B N 1
ATOM 1533 C CA . GLN B 1 101 ? 18.125 4.199 10.094 1 88.5 101 GLN B CA 1
ATOM 1534 C C . GLN B 1 101 ? 18.578 5.598 9.688 1 88.5 101 GLN B C 1
ATOM 1536 O O . GLN B 1 101 ? 19.672 6.031 10.062 1 88.5 101 GLN B O 1
ATOM 1541 N N . GLU B 1 102 ? 17.703 6.23 9 1 84.12 102 GLU B N 1
ATOM 1542 C CA . GLU B 1 102 ? 18.031 7.582 8.562 1 84.12 102 GLU B CA 1
ATOM 1543 C C . GLU B 1 102 ? 18.031 8.555 9.734 1 84.12 102 GLU B C 1
ATOM 1545 O O . GLU B 1 102 ? 18.859 9.477 9.781 1 84.12 102 GLU B O 1
ATOM 1550 N N . ASP B 1 103 ? 17.203 8.344 10.664 1 82.56 103 ASP B N 1
ATOM 1551 C CA . ASP B 1 103 ? 17.172 9.172 11.867 1 82.56 103 ASP B CA 1
ATOM 1552 C C . ASP B 1 103 ? 18.422 8.969 12.719 1 82.56 103 ASP B C 1
ATOM 1554 O O . ASP B 1 103 ? 18.938 9.922 13.297 1 82.56 103 ASP B O 1
ATOM 1558 N N . LEU B 1 104 ? 18.859 7.793 12.734 1 84.75 104 LEU B N 1
ATOM 1559 C CA . LEU B 1 104 ? 20.047 7.457 13.508 1 84.75 104 LEU B CA 1
ATOM 1560 C C . LEU B 1 104 ? 21.297 8.047 12.867 1 84.75 104 LEU B C 1
ATOM 1562 O O . LEU B 1 104 ? 22.219 8.484 13.57 1 84.75 104 LEU B O 1
ATOM 1566 N N . ALA B 1 105 ? 21.266 8.109 11.594 1 84.44 105 ALA B N 1
ATOM 1567 C CA . ALA B 1 105 ? 22.438 8.625 10.883 1 84.44 105 ALA B CA 1
ATOM 1568 C C . ALA B 1 105 ? 22.531 10.141 11.008 1 84.44 105 ALA B C 1
ATOM 1570 O O . ALA B 1 105 ? 23.625 10.711 10.859 1 84.44 105 ALA B O 1
ATOM 1571 N N . ARG B 1 106 ? 21.438 10.758 11.227 1 79.06 106 ARG B N 1
ATOM 1572 C CA . ARG B 1 106 ? 21.406 12.211 11.32 1 79.06 106 ARG B CA 1
ATOM 1573 C C . ARG B 1 106 ? 21.75 12.672 12.734 1 79.06 106 ARG B C 1
ATOM 1575 O O . ARG B 1 106 ? 22.047 13.852 12.953 1 79.06 106 ARG B O 1
ATOM 1582 N N . VAL B 1 107 ? 21.734 11.805 13.734 1 68.25 107 VAL B N 1
ATOM 1583 C CA . VAL B 1 107 ? 22.172 12.156 15.078 1 68.25 107 VAL B CA 1
ATOM 1584 C C . VAL B 1 107 ? 23.688 11.977 15.195 1 68.25 107 VAL B C 1
ATOM 1586 O O . VAL B 1 107 ? 24.266 11.094 14.547 1 68.25 107 VAL B O 1
#

pLDDT: mean 87.18, std 18.8, range [41.53, 98.88]

Secondary structure (DSSP, 8-state):
--------------------PPPPHHHHHHHHHHHHHHHTT--HHHHHHHTTS-HHHHHHHHTTSS---HHHHHHHHHHTT--HHHHHHHHHHHHHHHHHHHHHHH-/--------------------PPPPHHHHHHHHHHHHHHHTT--HHHHHHHTTS-HHHHHHHHTTSS---HHHHHHHHHHTT--HHHHHHHHHHHHHHHHHHHHHHH-

Sequence (214 aa):
MVTYTTLLDKPISESAPRKAPEPLLREALGAALRSFRADKGVTLRELAEASRVSPGYLSELERGRKEVSSELLASVCHALGASVADVLIEAAGSMALQAAQEDLARVMVTYTTLLDKPISESAPRKAPEPLLREALGAALRSFRADKGVTLRELAEASRVSPGYLSELERGRKEVSSELLASVCHALGASVADVLIEAAGSMALQAAQEDLARV

Foldseek 3Di:
DPPPPPPPPPPPPPDPPPQPDFDDLLQLLLCLLVVLCVVLVHDLCRLCVQLVHDSVVNVCSNRSNDDDDPVSLCSSCVSSVHHSVVSVVSSVVVRVVVSVVVVVVVD/DPPPPPPPPPPPPPDPPPQPDFDDLQQLLLCLLVVLCVVLVHDLCRLCVQLVHDSVVNVCSNRSNDDDDPVSLCSSCVSSVHHSVVSVVSSVVVRVVVSVVVVVVVD